Protein AF-A0A4Y2IZ04-F1 (afdb_monomer_lite)

Organism: Araneus ventricosus (NCBI:txid182803)

Sequence (195 aa):
NSNFKLNFSGLTNDGLSLIERYVDTTGDVQTASLIVLHTLPSQVCKDPRAKNWVASYRDLLDTWMLWKQRAMFDVNWFSKNTLVHKPSQQVFVSCNFCRRSVSNSFLYRPSDGTRNAQTPLSANRKITCCPGCRKPLPRCSLCLCHMGTPSGLHWQRQIDTGSERKKLSDFSDWLTWCQTCRHGGHSVHILEWFK

InterPro domains:
  IPR031488 GATOR2 complex protein MIO, zinc-ribbon like domain [PF17034] (95-195)
  IPR031488 GATOR2 complex protein MIO, zinc-ribbon like domain [cd16691] (137-195)
  IPR037593 MIOS/Sea4 [PTHR16453] (7-195)

Secondary structure (DSSP, 8-state):
--TTSTTTS-SSHHHHHHHHHHHHHH--HHHHHHHHHHT-SSGGGGSHHHHHHHHHHHHHHHHTT-HHHHHHHHHHHHHH-TTSPPPPP----B-TTT--BSTTTTT---------------TT----B-TTT-PBPPBPTTT--BS----S---------S----PPPPGGGSEEE-TTT--EEEHHHHHHHT-

Structure (mmCIF, N/CA/C/O backbone):
data_AF-A0A4Y2IZ04-F1
#
_entry.id   AF-A0A4Y2IZ04-F1
#
loop_
_atom_site.group_PDB
_atom_site.id
_atom_site.type_symbol
_atom_site.label_atom_id
_atom_site.label_alt_id
_atom_site.label_comp_id
_atom_site.label_asym_id
_atom_site.label_entity_id
_atom_site.label_seq_id
_atom_site.pdbx_PDB_ins_code
_atom_site.Cartn_x
_atom_site.Cartn_y
_atom_site.Cartn_z
_atom_site.occupancy
_atom_site.B_iso_or_equiv
_atom_site.auth_seq_id
_atom_site.auth_comp_id
_atom_site.auth_asym_id
_atom_site.auth_atom_id
_atom_site.pdbx_PDB_model_num
ATOM 1 N N . ASN A 1 1 ? -28.301 -8.279 20.891 1.00 35.84 1 ASN A N 1
ATOM 2 C CA . ASN A 1 1 ? -28.880 -6.951 21.206 1.00 35.84 1 ASN A CA 1
ATOM 3 C C . ASN A 1 1 ? -27.877 -5.785 21.127 1.00 35.84 1 ASN A C 1
ATOM 5 O O . ASN A 1 1 ? -28.180 -4.693 21.583 1.00 35.84 1 ASN A O 1
ATOM 9 N N . SER A 1 2 ? -26.700 -5.969 20.518 1.00 47.94 2 SER A N 1
ATOM 10 C CA . SE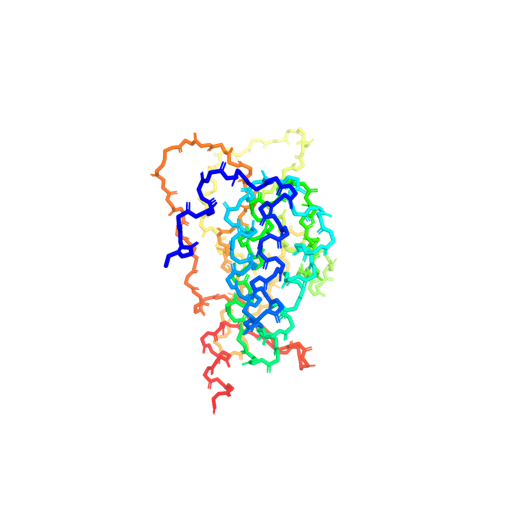R A 1 2 ? -25.621 -4.965 20.435 1.00 47.94 2 SER A CA 1
ATOM 11 C C . SER A 1 2 ? -25.545 -4.227 19.089 1.00 47.94 2 SER A C 1
ATOM 13 O O . SER A 1 2 ? -24.977 -3.142 19.026 1.00 47.94 2 SER A O 1
ATOM 15 N N . ASN A 1 3 ? -26.172 -4.756 18.032 1.00 42.75 3 ASN A N 1
ATOM 16 C CA . ASN A 1 3 ? -26.093 -4.193 16.675 1.00 42.75 3 ASN A CA 1
ATOM 17 C C . ASN A 1 3 ? -26.889 -2.889 16.474 1.00 42.75 3 ASN A C 1
ATOM 19 O O . ASN A 1 3 ? -26.631 -2.163 15.523 1.00 42.75 3 ASN A O 1
ATOM 23 N N . PHE A 1 4 ? -27.827 -2.556 17.368 1.00 40.69 4 PHE A N 1
ATOM 24 C CA . PHE A 1 4 ? -28.685 -1.372 17.213 1.00 40.69 4 PHE A CA 1
ATOM 25 C C . PHE A 1 4 ? -28.112 -0.076 17.813 1.00 40.69 4 PHE A C 1
ATOM 27 O O . PHE A 1 4 ? -28.628 0.998 17.518 1.00 40.69 4 PHE A O 1
ATOM 34 N N . LYS A 1 5 ? -27.039 -0.132 18.619 1.00 43.03 5 LYS A N 1
ATOM 35 C CA . LYS A 1 5 ? -26.462 1.076 19.248 1.00 43.03 5 LYS A CA 1
ATOM 36 C C . LYS A 1 5 ? -25.502 1.862 18.350 1.00 43.03 5 LYS A C 1
ATOM 38 O O . LYS A 1 5 ? -25.363 3.061 18.552 1.00 43.03 5 LYS A O 1
ATOM 43 N N . LEU A 1 6 ? -24.904 1.231 17.338 1.00 46.06 6 LEU A N 1
ATOM 44 C CA . LEU A 1 6 ? -23.973 1.901 16.416 1.00 46.06 6 LEU A CA 1
ATOM 45 C C . LEU A 1 6 ? -24.657 2.879 15.443 1.00 46.06 6 LEU A C 1
ATOM 47 O O . LEU A 1 6 ? -23.970 3.699 14.850 1.00 46.06 6 LEU A O 1
ATOM 51 N N . ASN A 1 7 ? -25.986 2.820 15.289 1.00 45.09 7 ASN A N 1
ATOM 52 C CA . ASN A 1 7 ? -26.720 3.698 14.369 1.00 45.09 7 ASN A CA 1
ATOM 53 C C . ASN A 1 7 ? -27.194 5.021 14.996 1.00 45.09 7 ASN A C 1
ATOM 55 O O . ASN A 1 7 ? -27.566 5.922 14.251 1.00 45.09 7 ASN A O 1
ATOM 59 N N . PHE A 1 8 ? -27.216 5.153 16.331 1.00 43.41 8 PHE A N 1
ATOM 60 C CA . PHE A 1 8 ? -27.812 6.329 16.993 1.00 43.41 8 PHE A CA 1
ATOM 61 C C . PHE A 1 8 ? -26.788 7.317 17.564 1.00 43.41 8 PHE A C 1
ATOM 63 O O . PHE A 1 8 ? -27.047 8.516 17.606 1.00 43.41 8 PHE A O 1
ATOM 70 N N . SER A 1 9 ? -25.596 6.852 17.935 1.00 48.62 9 SER A N 1
ATOM 71 C CA . SER A 1 9 ? -24.421 7.716 18.022 1.00 48.62 9 SER A CA 1
ATOM 72 C C . SER A 1 9 ? -23.798 7.732 16.632 1.00 48.62 9 SER A C 1
ATOM 74 O O . SER A 1 9 ? -23.355 6.682 16.173 1.00 48.62 9 SER A O 1
ATOM 76 N N . GLY A 1 10 ? -23.704 8.875 15.948 1.00 60.28 10 GLY A N 1
ATOM 77 C CA . GLY A 1 10 ? -22.740 8.979 14.843 1.00 60.28 10 GLY A CA 1
ATOM 78 C C . GLY A 1 10 ? -21.339 8.540 15.313 1.00 60.28 10 GLY A C 1
ATOM 79 O O . GLY A 1 10 ? -21.134 8.303 16.504 1.00 60.28 10 GLY A O 1
ATOM 80 N N . LEU A 1 11 ? -20.335 8.457 14.434 1.00 67.50 11 LEU A N 1
ATOM 81 C CA . LEU A 1 11 ? -18.944 8.293 14.901 1.00 67.50 11 LEU A CA 1
ATOM 82 C C . LEU A 1 11 ? -18.420 9.581 15.565 1.00 67.50 11 LEU A C 1
ATOM 84 O O . LEU A 1 11 ? -17.502 10.240 15.083 1.00 67.50 11 LEU A O 1
ATOM 88 N N . THR A 1 12 ? -19.060 9.953 16.665 1.00 79.69 12 THR A N 1
ATOM 89 C CA . THR A 1 12 ? -18.615 10.888 17.684 1.00 79.69 12 THR A CA 1
ATOM 90 C C . THR A 1 12 ? -17.693 10.143 18.655 1.00 79.69 12 THR A C 1
ATOM 92 O O . THR A 1 12 ? -17.470 8.934 18.528 1.00 79.69 12 THR A O 1
ATOM 95 N N . ASN A 1 13 ? -17.150 10.847 19.650 1.00 83.88 13 ASN A N 1
ATOM 96 C CA . ASN A 1 13 ? -16.288 10.233 20.665 1.00 83.88 13 ASN A CA 1
ATOM 97 C C . ASN A 1 13 ? -16.936 9.030 21.366 1.00 83.88 13 ASN A C 1
ATOM 99 O O . ASN A 1 13 ? -16.244 8.048 21.618 1.00 83.88 13 ASN A O 1
ATOM 103 N N . ASP A 1 14 ? -18.248 9.067 21.613 1.00 85.12 14 ASP A N 1
ATOM 104 C CA . ASP A 1 14 ? -18.975 7.959 22.246 1.00 85.12 14 ASP A CA 1
ATOM 105 C C . ASP A 1 14 ? -18.998 6.707 21.361 1.00 85.12 14 ASP A C 1
ATOM 107 O O . ASP A 1 14 ? -18.801 5.592 21.847 1.00 85.12 14 ASP A O 1
ATOM 111 N N . GLY A 1 15 ? -19.171 6.892 20.047 1.00 87.56 15 GLY A N 1
ATOM 112 C CA . GLY A 1 15 ? -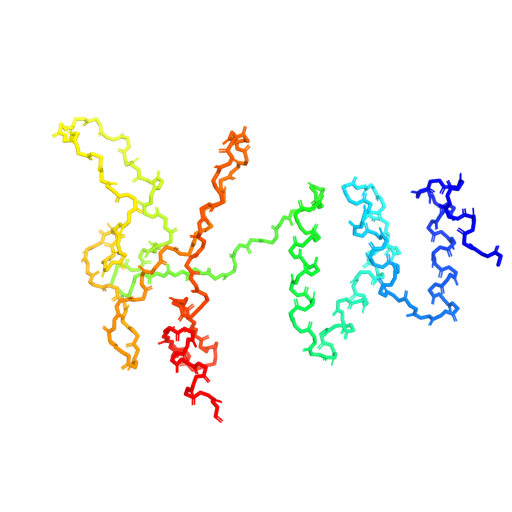19.090 5.806 19.072 1.00 87.56 15 GLY A CA 1
ATOM 113 C C . GLY A 1 15 ? -17.697 5.173 19.039 1.00 87.56 15 GLY A C 1
ATOM 114 O O . GLY A 1 15 ? -17.574 3.951 18.988 1.00 87.56 15 GLY A O 1
ATOM 115 N N . LEU A 1 16 ? -16.641 5.984 19.145 1.00 91.69 16 LEU A N 1
ATOM 116 C CA . LEU A 1 16 ? -15.266 5.485 19.223 1.00 91.69 16 LEU A CA 1
ATOM 117 C C . LEU A 1 16 ? -14.990 4.730 20.523 1.00 91.69 16 LEU A C 1
ATOM 119 O O . LEU A 1 16 ? -14.356 3.682 20.476 1.00 91.69 16 LEU A O 1
ATOM 123 N N . SER A 1 17 ? -15.517 5.196 21.655 1.00 93.50 17 SER A N 1
ATOM 124 C CA . SER A 1 17 ? -15.408 4.487 22.937 1.00 93.50 17 SER A CA 1
ATOM 125 C C . SER A 1 17 ? -16.147 3.143 22.923 1.00 93.50 17 SER A C 1
ATOM 127 O O . SER A 1 17 ? -15.702 2.180 23.545 1.00 93.50 17 SER A O 1
ATOM 129 N N . LEU A 1 18 ? -17.255 3.040 22.179 1.00 93.88 18 LEU A N 1
ATOM 130 C CA . LEU A 1 18 ? -17.942 1.764 21.969 1.00 93.88 18 LEU A CA 1
ATOM 131 C C . LEU A 1 18 ? -17.097 0.792 21.131 1.00 93.88 18 LEU A C 1
ATOM 133 O O . LEU A 1 18 ? -17.017 -0.388 21.474 1.00 93.88 18 LEU A O 1
ATOM 137 N N . ILE A 1 19 ? -16.474 1.278 20.053 1.00 94.50 19 ILE A N 1
ATOM 138 C CA . ILE A 1 19 ? -15.589 0.465 19.204 1.00 94.50 19 ILE A CA 1
ATOM 139 C C . ILE A 1 19 ? -14.348 0.029 19.989 1.00 94.50 19 ILE A C 1
ATOM 141 O O . ILE A 1 19 ? -13.974 -1.134 19.911 1.00 94.50 19 ILE A O 1
ATOM 145 N N . GLU A 1 20 ? -13.758 0.916 20.791 1.00 96.12 20 GLU A N 1
ATOM 146 C CA . GLU A 1 20 ? -12.630 0.594 21.671 1.00 96.12 20 GLU A CA 1
ATOM 147 C C . GLU A 1 20 ? -12.970 -0.559 22.611 1.00 96.12 20 GLU A C 1
ATOM 149 O O . GLU A 1 20 ? -12.311 -1.591 22.580 1.00 96.12 20 GLU A O 1
ATOM 154 N N . ARG A 1 21 ? -14.090 -0.460 23.337 1.00 96.62 21 ARG A N 1
ATOM 155 C CA . ARG A 1 21 ? -14.538 -1.534 24.231 1.00 96.62 21 ARG A CA 1
ATOM 156 C C . ARG A 1 21 ? -14.810 -2.849 23.495 1.00 96.62 21 ARG A C 1
ATOM 158 O O . ARG A 1 21 ? -14.586 -3.926 24.049 1.00 96.62 21 ARG A O 1
ATOM 165 N N . TYR A 1 22 ? -15.323 -2.779 22.266 1.00 96.75 22 TYR A N 1
ATOM 166 C CA . TYR A 1 22 ? -15.499 -3.955 21.417 1.00 96.75 22 TYR A CA 1
ATOM 167 C C . TYR A 1 22 ? -14.151 -4.597 21.061 1.00 96.75 22 TYR A C 1
ATOM 169 O O . TYR A 1 22 ? -14.009 -5.812 21.215 1.00 96.75 22 TYR A O 1
ATOM 177 N N . VAL A 1 23 ? -13.160 -3.801 20.652 1.00 97.88 23 VAL A N 1
ATOM 178 C CA . VAL A 1 23 ? -11.798 -4.274 20.365 1.00 97.88 23 VAL A CA 1
ATOM 179 C C . VAL A 1 23 ? -11.153 -4.859 21.621 1.00 97.88 23 VAL A C 1
ATOM 181 O O . VAL A 1 23 ? -10.635 -5.965 21.551 1.00 97.88 23 VAL A O 1
ATOM 184 N N . ASP A 1 24 ? -11.268 -4.208 22.778 1.00 97.31 24 ASP A N 1
ATOM 185 C CA . ASP A 1 24 ? -10.695 -4.698 24.041 1.00 97.31 24 ASP A CA 1
ATOM 186 C C . ASP A 1 24 ? -11.281 -6.048 24.475 1.00 97.31 24 ASP A C 1
ATOM 188 O O . ASP A 1 24 ? -10.609 -6.858 25.109 1.00 97.31 24 ASP A O 1
ATOM 192 N N . THR A 1 25 ? -12.546 -6.306 24.129 1.00 98.19 25 THR A N 1
ATOM 193 C CA . THR A 1 25 ? -13.227 -7.558 24.490 1.00 98.19 25 THR A CA 1
ATOM 194 C C . THR A 1 25 ? -12.960 -8.679 23.483 1.00 98.19 25 THR A C 1
ATOM 196 O O . THR A 1 25 ? -12.934 -9.847 23.859 1.00 98.19 25 THR A O 1
ATOM 199 N N . THR A 1 26 ? -12.815 -8.352 22.196 1.00 97.75 26 THR A N 1
ATOM 200 C CA . THR A 1 26 ? -12.797 -9.349 21.105 1.00 97.75 26 THR A CA 1
ATOM 201 C C . THR A 1 26 ? -11.444 -9.510 20.423 1.00 97.75 26 THR A C 1
ATOM 203 O O . THR A 1 26 ? -11.197 -10.538 19.800 1.00 97.75 26 THR A O 1
ATOM 206 N N . GLY A 1 27 ? -10.586 -8.495 20.491 1.00 95.81 27 GLY A N 1
ATOM 207 C CA . GLY A 1 27 ? -9.374 -8.380 19.685 1.00 95.81 27 GLY A CA 1
ATOM 208 C C . GLY A 1 27 ? -9.621 -8.100 18.197 1.00 95.81 27 GLY A C 1
ATOM 209 O O . GLY A 1 27 ? -8.660 -8.075 17.429 1.00 95.81 27 GLY A O 1
ATOM 210 N N . ASP A 1 28 ? -10.868 -7.886 17.753 1.00 97.69 28 ASP A N 1
ATOM 211 C CA . ASP A 1 28 ? -11.197 -7.716 16.331 1.00 97.69 28 ASP A CA 1
ATOM 212 C C . ASP A 1 28 ? -10.843 -6.307 15.809 1.00 97.69 28 ASP A C 1
ATOM 214 O O . ASP A 1 28 ? -11.683 -5.422 15.608 1.00 97.69 28 ASP A O 1
ATOM 218 N N . VAL A 1 29 ? -9.547 -6.110 15.559 1.00 97.56 29 VAL A N 1
ATOM 219 C CA . VAL A 1 29 ? -8.989 -4.895 14.947 1.00 97.56 29 VAL A CA 1
ATOM 220 C C . VAL A 1 29 ? -9.342 -4.758 13.464 1.00 97.56 29 VAL A C 1
ATOM 222 O O . VAL A 1 29 ? -9.297 -3.646 12.928 1.00 97.56 29 VAL A O 1
ATOM 225 N N . GLN A 1 30 ? -9.721 -5.851 12.791 1.00 97.38 30 GLN A N 1
ATOM 226 C CA . GLN A 1 30 ? -10.138 -5.830 11.390 1.00 97.38 30 GLN A CA 1
ATOM 227 C C . GLN A 1 30 ? -11.459 -5.077 11.248 1.00 97.38 30 GLN A C 1
ATOM 229 O O . GLN A 1 30 ? -11.540 -4.123 10.470 1.00 97.38 30 GLN A O 1
ATOM 234 N N . THR A 1 31 ? -12.481 -5.472 12.010 1.00 96.94 31 THR A N 1
ATOM 235 C CA . THR A 1 31 ? -13.801 -4.833 11.976 1.00 96.94 31 THR A CA 1
ATOM 236 C C . THR A 1 31 ? -13.689 -3.353 12.330 1.00 96.94 31 THR A C 1
ATOM 238 O O . THR A 1 31 ? -14.190 -2.507 11.586 1.00 96.94 31 THR A O 1
ATOM 241 N N . ALA A 1 32 ? -12.944 -3.011 13.387 1.00 96.56 32 ALA A N 1
ATOM 242 C CA . ALA A 1 32 ? -12.697 -1.620 13.766 1.00 96.56 32 ALA A CA 1
ATOM 243 C C . ALA A 1 32 ? -12.021 -0.814 12.638 1.00 96.56 32 ALA A C 1
ATOM 245 O O . ALA A 1 32 ? -12.477 0.276 12.286 1.00 96.56 32 ALA A O 1
ATOM 246 N N . SER A 1 33 ? -10.983 -1.364 12.004 1.00 97.12 33 SER A N 1
ATOM 247 C CA . SER A 1 33 ? -10.261 -0.701 10.906 1.00 97.12 33 SER A CA 1
ATOM 248 C C . SER A 1 33 ? -11.111 -0.515 9.651 1.00 97.12 33 SER A C 1
ATOM 250 O O . SER A 1 33 ? -11.011 0.515 8.978 1.00 97.12 33 SER A O 1
ATOM 252 N N . LEU A 1 34 ? -11.961 -1.493 9.326 1.00 95.88 34 LEU A N 1
ATOM 253 C CA . LEU A 1 34 ? -12.895 -1.399 8.206 1.00 95.88 34 LEU A CA 1
ATOM 254 C C . LEU A 1 34 ? -13.973 -0.348 8.474 1.00 95.88 34 LEU A C 1
ATOM 256 O O . LEU A 1 34 ? -14.252 0.453 7.582 1.00 95.88 34 LEU A O 1
ATOM 260 N N . ILE A 1 35 ? -14.514 -0.280 9.694 1.00 93.94 35 ILE A N 1
ATOM 261 C CA . ILE A 1 35 ? -15.431 0.796 10.094 1.00 93.94 35 ILE A CA 1
ATOM 262 C C . ILE A 1 35 ? -14.762 2.155 9.861 1.00 93.94 35 ILE A C 1
ATOM 264 O O . ILE A 1 35 ? -15.322 2.990 9.153 1.00 93.94 35 ILE A O 1
ATOM 268 N N . VAL A 1 36 ? -13.530 2.359 10.347 1.00 93.56 36 VAL A N 1
ATOM 269 C CA . VAL A 1 36 ? -12.790 3.612 10.115 1.00 93.56 36 VAL A CA 1
ATOM 270 C C . VAL A 1 36 ? -12.642 3.895 8.613 1.00 93.56 36 VAL A C 1
ATOM 272 O O . VAL A 1 36 ? -12.979 4.992 8.168 1.00 93.56 36 VAL A O 1
ATOM 275 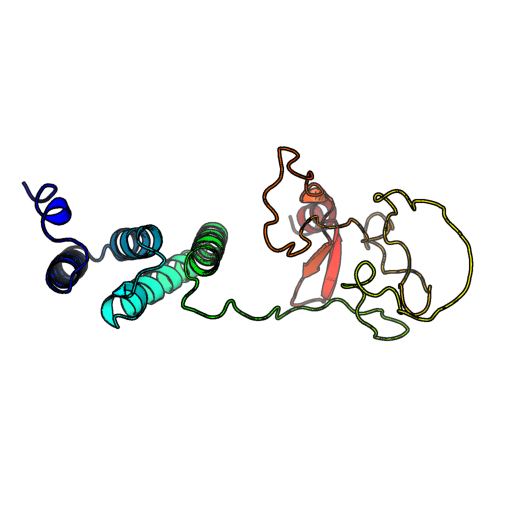N N . LEU A 1 37 ? -12.221 2.913 7.807 1.00 93.88 37 LEU A N 1
ATOM 276 C CA . LEU A 1 37 ? -12.071 3.053 6.352 1.00 93.88 37 LEU A CA 1
ATOM 277 C C . LEU A 1 37 ? -13.376 3.470 5.648 1.00 93.88 37 LEU A C 1
ATOM 279 O O . LEU A 1 37 ? -13.349 4.277 4.715 1.00 93.88 37 LEU A O 1
ATOM 283 N N . HIS A 1 38 ? -14.515 2.924 6.072 1.00 91.94 38 HIS A N 1
ATOM 284 C CA . HIS A 1 38 ? -15.826 3.230 5.497 1.00 91.94 38 HIS A CA 1
ATOM 285 C C . HIS A 1 38 ? -16.336 4.631 5.845 1.00 91.94 38 HIS A C 1
ATOM 287 O O . HIS A 1 38 ? -17.218 5.137 5.156 1.00 91.94 38 HIS A O 1
ATOM 293 N N . THR A 1 39 ? -15.751 5.273 6.854 1.00 90.00 39 THR A N 1
ATOM 294 C CA . THR A 1 39 ? -16.141 6.617 7.304 1.00 90.00 39 THR A CA 1
ATOM 295 C C . THR A 1 39 ? -15.301 7.730 6.684 1.00 90.00 39 THR A C 1
ATOM 297 O O . THR A 1 39 ? -15.552 8.903 6.938 1.00 90.00 39 THR A O 1
ATOM 300 N N . LEU A 1 40 ? -14.297 7.390 5.873 1.00 88.81 40 LEU A N 1
ATOM 301 C CA . LEU A 1 40 ? -13.422 8.367 5.233 1.00 88.81 40 LEU A CA 1
ATOM 302 C C . LEU A 1 40 ? -14.119 9.117 4.077 1.00 88.81 40 LEU A C 1
ATOM 304 O O . LEU A 1 40 ? -14.786 8.469 3.266 1.00 88.81 40 LEU A O 1
ATOM 308 N N . PRO A 1 41 ? -13.889 10.440 3.931 1.00 86.50 41 PRO A N 1
ATOM 309 C CA . PRO A 1 41 ? -13.045 11.285 4.783 1.00 86.50 41 PRO A CA 1
ATOM 310 C C . PRO A 1 41 ? -13.773 11.725 6.070 1.00 86.50 41 PRO A C 1
ATOM 312 O O . PRO A 1 41 ? -14.849 12.309 6.017 1.00 86.50 41 PRO A O 1
ATOM 315 N N . SER A 1 42 ? -13.161 11.499 7.238 1.00 85.50 42 SER A N 1
ATOM 316 C CA . SER A 1 42 ? -13.716 11.889 8.545 1.00 85.50 42 SER A CA 1
ATOM 317 C C . SER A 1 42 ? -12.606 12.246 9.533 1.00 85.50 42 SER A C 1
ATOM 319 O O . SER A 1 42 ? -11.511 11.690 9.461 1.00 85.50 42 SER A O 1
ATOM 321 N N . GLN A 1 43 ? -12.889 13.139 10.493 1.00 84.56 43 GLN A N 1
ATOM 322 C CA . GLN A 1 43 ? -11.947 13.477 11.573 1.00 84.56 43 GLN A CA 1
ATOM 323 C C . GLN A 1 43 ? -11.623 12.276 12.471 1.00 84.56 43 GLN A C 1
ATOM 325 O O . GLN A 1 43 ? -10.569 12.267 13.102 1.00 84.56 43 GLN A O 1
ATOM 330 N N . VAL A 1 44 ? -12.467 11.238 12.461 1.00 86.31 44 VAL A N 1
ATOM 331 C CA . VAL A 1 44 ? -12.227 9.960 13.147 1.00 86.31 44 VAL A CA 1
ATOM 332 C C . VAL A 1 44 ? -10.851 9.388 12.810 1.00 86.31 44 VAL A C 1
ATOM 334 O O . VAL A 1 44 ? -10.171 8.872 13.687 1.00 86.31 44 VAL A O 1
ATOM 337 N N . CYS A 1 45 ? -10.370 9.541 11.571 1.00 86.31 45 CYS A N 1
ATOM 338 C CA . CYS A 1 45 ? -9.066 9.002 11.181 1.00 86.31 45 CYS A CA 1
ATOM 339 C C . CYS A 1 45 ? -7.871 9.706 11.848 1.00 86.31 45 CYS A C 1
ATOM 341 O O . CYS A 1 45 ? -6.732 9.253 11.714 1.00 86.31 45 CYS A O 1
ATOM 343 N N . LYS A 1 46 ? -8.094 10.849 12.509 1.00 87.75 46 LYS A N 1
ATOM 344 C CA . LYS A 1 46 ? -7.066 11.556 13.278 1.00 87.75 46 LYS A CA 1
ATOM 345 C C . LYS A 1 46 ? -6.984 11.068 14.722 1.00 87.75 46 LYS A C 1
ATOM 347 O O . LYS A 1 46 ? -5.920 11.266 15.318 1.00 87.75 46 LYS A O 1
ATOM 352 N N . ASP A 1 47 ? -8.046 10.446 15.239 1.00 92.25 47 ASP A N 1
ATOM 353 C CA . ASP A 1 47 ? -8.108 9.916 16.601 1.00 92.25 47 ASP A CA 1
ATOM 354 C C . ASP A 1 47 ? -6.992 8.869 16.814 1.00 92.25 47 ASP A C 1
ATOM 356 O O . ASP A 1 47 ? -6.779 8.015 15.941 1.00 92.25 47 ASP A O 1
ATOM 360 N N . PRO A 1 48 ? -6.241 8.936 17.929 1.00 94.69 48 PRO A N 1
ATOM 361 C CA . PRO A 1 48 ? -5.178 7.980 18.229 1.00 94.69 48 PRO A CA 1
ATOM 362 C C . PRO A 1 48 ? -5.647 6.521 18.235 1.00 94.69 48 PRO A C 1
ATOM 364 O O . PRO A 1 48 ? -4.932 5.656 17.737 1.00 94.69 48 PRO A O 1
ATOM 367 N N . ARG A 1 49 ? -6.860 6.241 18.723 1.00 95.00 49 ARG A N 1
ATOM 368 C CA . ARG A 1 49 ? -7.414 4.883 18.800 1.00 95.00 49 ARG A CA 1
ATOM 369 C C . ARG A 1 49 ? -7.653 4.313 17.412 1.00 95.00 49 ARG A C 1
ATOM 371 O O . ARG A 1 49 ? -7.176 3.229 17.097 1.00 95.00 49 ARG A O 1
ATOM 378 N N . ALA A 1 50 ? -8.284 5.101 16.540 1.00 94.12 50 ALA A N 1
ATOM 379 C CA . ALA A 1 50 ? -8.509 4.727 15.148 1.00 94.12 50 ALA A CA 1
ATOM 380 C C . ALA A 1 50 ? -7.192 4.468 14.399 1.00 94.12 50 ALA A C 1
ATOM 382 O O . ALA A 1 50 ? -7.090 3.506 13.638 1.00 94.12 50 ALA A O 1
ATOM 383 N N . LYS A 1 51 ? -6.166 5.298 14.632 1.00 94.31 51 LYS A N 1
ATOM 384 C CA . LYS A 1 51 ? -4.822 5.078 14.075 1.00 94.31 51 LYS A CA 1
ATOM 385 C C . LYS A 1 51 ? -4.203 3.779 14.577 1.00 94.31 51 LYS A C 1
ATOM 387 O O . LYS A 1 51 ? -3.634 3.051 13.767 1.00 94.31 51 LYS A O 1
ATOM 392 N N . ASN A 1 52 ? -4.341 3.486 15.868 1.00 97.44 52 ASN A N 1
ATOM 393 C CA . ASN A 1 52 ? -3.811 2.271 16.473 1.00 97.44 52 ASN A CA 1
ATOM 394 C C . ASN A 1 52 ? -4.498 1.024 15.914 1.00 97.44 52 ASN A C 1
ATOM 396 O O . ASN A 1 52 ? -3.798 0.126 15.468 1.00 97.44 52 ASN A O 1
ATOM 400 N N . TRP A 1 53 ? -5.834 0.986 15.824 1.00 97.69 53 TRP A N 1
ATOM 401 C CA . TRP A 1 53 ? -6.544 -0.157 15.228 1.00 97.69 53 TRP A CA 1
ATOM 402 C C . TRP A 1 53 ? -6.090 -0.419 13.793 1.00 97.69 53 TRP A C 1
ATOM 404 O O . TRP A 1 53 ? -5.795 -1.555 13.432 1.00 97.69 53 TRP A O 1
ATOM 414 N N . VAL A 1 54 ? -5.969 0.647 12.995 1.00 96.69 54 VAL A N 1
ATOM 415 C CA . VAL A 1 54 ? -5.527 0.563 11.599 1.00 96.69 54 VAL A CA 1
ATOM 416 C C . VAL A 1 54 ? -4.076 0.095 11.491 1.00 96.69 54 VAL A C 1
ATOM 418 O O . VAL A 1 54 ? -3.761 -0.683 10.592 1.00 96.69 54 VAL A O 1
ATOM 421 N N . ALA A 1 55 ? -3.192 0.550 12.382 1.00 97.75 55 ALA A N 1
ATOM 422 C CA . ALA A 1 55 ? -1.815 0.068 12.451 1.00 97.75 55 ALA A CA 1
ATOM 423 C C . ALA A 1 55 ? -1.773 -1.419 12.830 1.00 97.75 55 ALA A C 1
ATOM 425 O O . ALA A 1 55 ? -1.223 -2.212 12.075 1.00 97.75 55 ALA A O 1
ATOM 426 N N . SER A 1 56 ? -2.464 -1.820 13.898 1.00 98.19 56 SER A N 1
ATOM 427 C CA . SER A 1 56 ? -2.528 -3.217 14.338 1.00 98.19 56 SER A CA 1
ATOM 428 C C . SER A 1 56 ? -3.128 -4.145 13.282 1.00 98.19 56 SER A C 1
ATOM 430 O O . SER A 1 56 ? -2.654 -5.263 13.107 1.00 98.19 56 SER A O 1
ATOM 432 N N . TYR A 1 57 ? -4.141 -3.698 12.534 1.00 98.44 57 TYR A N 1
ATOM 433 C CA . TYR A 1 57 ? -4.693 -4.492 11.439 1.00 98.44 57 TYR A CA 1
ATOM 434 C C . TYR A 1 57 ? -3.704 -4.644 10.277 1.00 98.44 57 TYR A C 1
ATOM 436 O O . TYR A 1 57 ? -3.591 -5.729 9.711 1.00 98.44 57 TYR A O 1
ATOM 444 N N . ARG A 1 58 ? -2.949 -3.591 9.935 1.00 98.19 58 ARG A N 1
ATOM 445 C CA . ARG A 1 58 ? -1.866 -3.689 8.944 1.00 98.19 58 ARG A CA 1
ATOM 446 C C . ARG A 1 58 ? -0.791 -4.675 9.397 1.00 98.19 58 ARG A C 1
ATOM 448 O O . ARG A 1 58 ? -0.463 -5.562 8.617 1.00 98.19 58 ARG A O 1
ATOM 455 N N . ASP A 1 59 ? -0.336 -4.570 10.643 1.00 98.31 59 ASP A N 1
ATOM 456 C CA . ASP A 1 59 ? 0.675 -5.465 11.217 1.00 98.31 59 ASP A CA 1
ATOM 457 C C . ASP A 1 59 ? 0.199 -6.924 11.228 1.00 98.31 59 ASP A C 1
ATOM 459 O O . ASP A 1 59 ? 0.968 -7.838 10.929 1.00 98.31 59 ASP A O 1
ATOM 463 N N . LEU A 1 60 ? -1.085 -7.159 11.514 1.00 98.12 60 LEU A N 1
ATOM 464 C CA . LEU A 1 60 ? -1.698 -8.486 11.462 1.00 98.12 60 LEU A CA 1
ATOM 465 C C . LEU A 1 60 ? -1.731 -9.043 10.032 1.00 98.12 60 LEU A C 1
ATOM 467 O O . LEU A 1 60 ? -1.345 -10.191 9.815 1.00 98.12 60 LEU A O 1
ATOM 471 N N . LEU A 1 61 ? -2.134 -8.236 9.043 1.00 98.44 61 LEU A N 1
ATOM 472 C CA . LEU A 1 61 ? -2.104 -8.645 7.635 1.00 98.44 61 LEU A CA 1
ATOM 473 C C . LEU A 1 61 ? -0.678 -8.944 7.159 1.00 98.44 61 LEU A C 1
ATOM 475 O O . LEU A 1 61 ? -0.482 -9.902 6.413 1.00 98.44 61 LEU A O 1
ATOM 479 N N . ASP A 1 62 ? 0.299 -8.151 7.599 1.00 97.00 62 ASP A N 1
ATOM 480 C CA . ASP A 1 62 ? 1.711 -8.352 7.277 1.00 97.00 62 ASP A CA 1
ATOM 481 C C . ASP A 1 62 ? 2.251 -9.636 7.938 1.00 97.00 62 ASP A C 1
ATOM 483 O O . ASP A 1 62 ? 2.877 -10.463 7.276 1.00 97.00 62 ASP A O 1
ATOM 487 N N . THR A 1 63 ? 1.915 -9.879 9.208 1.00 97.88 63 THR A N 1
ATOM 488 C CA . THR A 1 63 ? 2.295 -11.097 9.950 1.00 97.88 63 THR A CA 1
ATOM 489 C C . THR A 1 63 ? 1.719 -12.358 9.307 1.00 97.88 63 THR A C 1
ATOM 491 O O . THR A 1 63 ? 2.395 -13.381 9.212 1.00 97.88 63 THR A O 1
ATOM 494 N N . TRP A 1 64 ? 0.476 -12.299 8.828 1.00 97.44 64 TRP A N 1
ATOM 495 C CA . TRP A 1 64 ? -0.178 -13.420 8.145 1.00 97.44 64 TRP A CA 1
ATOM 496 C C . TRP A 1 64 ? 0.186 -13.521 6.661 1.00 97.44 64 TRP A C 1
ATOM 498 O O . TRP A 1 64 ? -0.364 -14.363 5.951 1.00 97.44 64 TRP A O 1
ATOM 508 N N . MET A 1 65 ? 1.103 -12.677 6.177 1.00 97.19 65 MET A N 1
ATOM 509 C CA . MET A 1 65 ? 1.534 -12.631 4.780 1.00 97.19 65 MET A CA 1
ATOM 510 C C . MET A 1 65 ? 0.378 -12.394 3.790 1.00 97.19 65 MET A C 1
ATOM 512 O O . MET A 1 65 ? 0.423 -12.798 2.625 1.00 97.19 65 MET A O 1
ATOM 516 N N . LEU A 1 66 ? -0.675 -11.701 4.230 1.00 97.44 66 LEU A N 1
ATOM 517 C CA . LEU A 1 66 ? -1.845 -11.336 3.430 1.00 97.44 66 LEU A CA 1
ATOM 518 C C . LEU A 1 66 ? -1.587 -10.049 2.634 1.00 97.44 66 LEU A C 1
ATOM 520 O O . LEU A 1 66 ? -2.353 -9.080 2.673 1.00 97.44 66 LEU A O 1
ATOM 524 N N . TRP A 1 67 ? -0.494 -10.047 1.868 1.00 93.25 67 TRP A N 1
ATOM 525 C CA . TRP A 1 67 ? 0.045 -8.875 1.170 1.00 93.25 67 TRP A CA 1
ATOM 526 C C . TRP A 1 67 ? -0.947 -8.230 0.197 1.00 93.25 67 TRP A C 1
ATOM 528 O O . TRP A 1 67 ? -0.984 -7.009 0.045 1.00 93.25 67 TRP A O 1
ATOM 538 N N . LYS A 1 68 ? -1.788 -9.038 -0.462 1.00 93.44 68 LYS A N 1
ATOM 539 C CA . LYS A 1 68 ? -2.796 -8.534 -1.406 1.00 93.44 68 LYS A CA 1
ATOM 540 C C . LYS A 1 68 ? -3.877 -7.734 -0.680 1.00 93.44 68 LYS A C 1
ATOM 542 O O . LYS A 1 68 ? -4.211 -6.629 -1.100 1.00 93.44 68 LYS A O 1
ATOM 547 N N . GLN A 1 69 ? -4.409 -8.278 0.408 1.00 96.75 69 GLN A N 1
ATOM 548 C CA . GLN A 1 69 ? -5.427 -7.650 1.244 1.00 96.75 69 GLN A CA 1
ATOM 549 C C . GLN A 1 69 ? -4.864 -6.378 1.881 1.00 96.75 69 GLN A C 1
ATOM 551 O O . GLN A 1 69 ? -5.499 -5.325 1.819 1.00 96.75 69 GLN A O 1
ATOM 556 N N . ARG A 1 70 ? -3.628 -6.456 2.388 1.00 97.19 70 ARG A N 1
ATOM 557 C CA . ARG A 1 70 ? -2.848 -5.326 2.898 1.00 97.19 70 ARG A CA 1
ATOM 558 C C . ARG A 1 70 ? -2.725 -4.202 1.870 1.00 97.19 70 ARG A C 1
ATOM 560 O O . ARG A 1 70 ? -2.998 -3.048 2.200 1.00 97.19 70 ARG A O 1
ATOM 567 N N . ALA A 1 71 ? -2.351 -4.522 0.633 1.00 94.06 71 ALA A N 1
ATOM 568 C CA . ALA A 1 71 ? -2.224 -3.543 -0.443 1.00 94.06 71 ALA A CA 1
ATOM 569 C C . ALA A 1 71 ? -3.581 -2.931 -0.831 1.00 94.06 71 ALA A C 1
ATOM 571 O O . ALA A 1 71 ? -3.692 -1.715 -0.978 1.00 94.06 71 ALA A O 1
ATOM 572 N N . MET A 1 72 ? -4.632 -3.750 -0.955 1.00 95.12 72 MET A N 1
ATOM 573 C CA . MET A 1 72 ? -5.987 -3.277 -1.267 1.00 95.12 72 MET A CA 1
ATOM 574 C C . MET A 1 72 ? -6.532 -2.335 -0.190 1.00 95.12 72 MET A C 1
ATOM 576 O O . MET A 1 72 ? -7.124 -1.304 -0.518 1.00 95.12 72 MET A O 1
ATOM 580 N N . PHE A 1 73 ? -6.314 -2.663 1.085 1.00 96.56 73 PHE A N 1
ATOM 581 C CA . PHE A 1 73 ? -6.697 -1.808 2.203 1.00 96.56 73 PHE A CA 1
ATOM 582 C C . PHE A 1 73 ? -6.019 -0.436 2.109 1.00 96.56 73 PHE A C 1
ATOM 584 O O . PHE A 1 73 ? -6.704 0.580 2.203 1.00 96.56 73 PHE A O 1
ATOM 591 N N . ASP A 1 74 ? -4.712 -0.381 1.833 1.00 94.19 74 ASP A N 1
ATOM 592 C CA . ASP A 1 74 ? -3.990 0.891 1.702 1.00 94.19 74 ASP A CA 1
ATOM 593 C C . ASP A 1 74 ? -4.411 1.718 0.494 1.00 94.19 74 ASP A C 1
ATOM 595 O O . ASP A 1 74 ? -4.553 2.937 0.608 1.00 94.19 74 ASP A O 1
ATOM 599 N N . VAL A 1 75 ? -4.641 1.080 -0.656 1.00 91.44 75 VAL A N 1
ATOM 600 C CA . VAL A 1 75 ? -5.169 1.774 -1.838 1.00 91.44 75 VAL A CA 1
ATOM 601 C C . VAL A 1 75 ? -6.496 2.443 -1.490 1.00 91.44 75 VAL A C 1
ATOM 603 O O . VAL A 1 75 ? -6.666 3.635 -1.750 1.00 91.44 75 VAL A O 1
ATOM 606 N N . ASN A 1 76 ? -7.400 1.714 -0.834 1.00 93.31 76 ASN A N 1
ATOM 607 C CA . ASN A 1 76 ? -8.676 2.263 -0.392 1.00 93.31 76 ASN A CA 1
ATOM 608 C C . ASN A 1 76 ? -8.481 3.380 0.643 1.00 93.31 76 ASN A C 1
ATOM 610 O O . ASN A 1 76 ? -9.078 4.447 0.494 1.00 93.31 76 ASN A O 1
ATOM 614 N N . TRP A 1 77 ? -7.607 3.176 1.633 1.00 93.38 77 TRP A N 1
ATOM 615 C CA . TRP A 1 77 ? -7.299 4.151 2.678 1.00 93.38 77 TRP A CA 1
ATOM 616 C C . TRP A 1 77 ? -6.848 5.482 2.084 1.00 93.38 77 TRP A C 1
ATOM 618 O O . TRP A 1 77 ? -7.474 6.505 2.337 1.00 93.38 77 TRP A O 1
ATOM 628 N N . PHE A 1 78 ? -5.818 5.484 1.237 1.00 91.25 78 PHE A N 1
ATOM 629 C CA . PHE A 1 78 ? -5.297 6.719 0.644 1.00 91.25 78 PHE A CA 1
ATOM 630 C C . PHE A 1 78 ? -6.184 7.292 -0.466 1.00 91.25 78 PHE A C 1
ATOM 632 O O . PHE A 1 78 ? -6.090 8.482 -0.748 1.00 91.25 78 PHE A O 1
ATOM 639 N N . SER A 1 79 ? -7.042 6.485 -1.100 1.00 89.50 79 SER A N 1
ATOM 640 C CA . SER A 1 79 ? -8.017 7.001 -2.073 1.00 89.50 79 SER A CA 1
ATOM 641 C C . SER A 1 79 ? -9.148 7.791 -1.409 1.00 89.50 79 SER A C 1
ATOM 643 O O . SER A 1 79 ? -9.584 8.799 -1.957 1.00 89.50 79 SER A O 1
ATOM 645 N N . LYS A 1 80 ? -9.605 7.356 -0.225 1.00 88.69 80 LYS A N 1
ATOM 646 C CA . LYS A 1 80 ? -10.721 7.979 0.506 1.00 88.69 80 LYS A CA 1
ATOM 647 C C . LYS A 1 80 ? -10.262 9.010 1.535 1.00 88.69 80 LYS A C 1
ATOM 649 O O . LYS A 1 80 ? -10.995 9.948 1.837 1.00 88.69 80 LYS A O 1
ATOM 654 N N . ASN A 1 81 ? -9.065 8.847 2.098 1.00 88.50 81 ASN A N 1
ATOM 655 C CA . ASN A 1 81 ? -8.536 9.734 3.128 1.00 88.50 81 ASN A CA 1
ATOM 656 C C . ASN A 1 81 ? -7.861 10.968 2.520 1.00 88.50 81 ASN A C 1
ATOM 658 O O . ASN A 1 81 ? -6.637 11.061 2.464 1.00 88.50 81 ASN A O 1
ATOM 662 N N . THR A 1 82 ? -8.662 11.945 2.100 1.00 84.50 82 THR A N 1
ATOM 663 C CA . THR A 1 82 ? -8.165 13.221 1.555 1.00 84.50 82 THR A CA 1
ATOM 664 C C . THR A 1 82 ? -7.458 14.103 2.592 1.00 84.50 82 THR A C 1
ATOM 666 O O . THR A 1 82 ? -6.813 15.081 2.222 1.00 84.50 82 THR A O 1
ATOM 669 N N . LEU A 1 83 ? -7.554 13.764 3.884 1.00 81.50 83 LEU A N 1
ATOM 670 C CA . LEU A 1 83 ? -6.923 14.492 4.990 1.00 81.50 83 LEU A CA 1
ATOM 671 C C . LEU A 1 83 ? -5.472 14.059 5.241 1.00 81.50 83 LEU A C 1
ATOM 673 O O . LEU A 1 83 ? -4.761 14.724 5.994 1.00 81.50 83 LEU A O 1
ATOM 677 N N . VAL A 1 84 ? -5.039 12.943 4.651 1.00 79.75 84 VAL A N 1
ATOM 678 C CA . VAL A 1 84 ? -3.687 12.400 4.796 1.00 79.75 84 VAL A CA 1
ATOM 679 C C . VAL A 1 84 ? -2.990 12.445 3.444 1.00 79.75 84 VAL A C 1
ATOM 681 O O . VAL A 1 84 ? -3.554 12.072 2.418 1.00 79.75 84 VAL A O 1
ATOM 684 N N . HIS A 1 85 ? -1.734 12.889 3.437 1.00 80.88 85 HIS A N 1
ATOM 685 C CA . HIS A 1 85 ? -0.949 12.917 2.213 1.00 80.88 85 HIS A CA 1
ATOM 686 C C . HIS A 1 85 ? -0.693 11.488 1.720 1.00 80.88 85 HIS A C 1
ATOM 688 O O . HIS A 1 85 ? -0.206 10.632 2.463 1.00 80.88 85 HIS A O 1
ATOM 694 N N . LYS A 1 86 ? -1.001 11.231 0.447 1.00 80.88 86 LYS A N 1
ATOM 695 C CA . LYS A 1 86 ? -0.693 9.947 -0.185 1.00 80.88 86 LYS A CA 1
ATOM 696 C C . LYS A 1 86 ? 0.828 9.712 -0.163 1.00 80.88 86 LYS A C 1
ATOM 698 O O . LYS A 1 86 ? 1.571 10.647 -0.459 1.00 80.88 86 LYS A O 1
ATOM 703 N N . PRO A 1 87 ? 1.323 8.499 0.133 1.00 82.44 87 PRO A N 1
ATOM 704 C CA . PRO A 1 87 ? 2.750 8.213 0.069 1.00 82.44 87 PRO A CA 1
ATOM 705 C C . PRO A 1 87 ? 3.312 8.588 -1.303 1.00 82.44 87 PRO A C 1
ATOM 707 O O . PRO A 1 87 ? 2.685 8.316 -2.335 1.00 82.44 87 PRO A O 1
ATOM 710 N N . SER A 1 88 ? 4.477 9.236 -1.317 1.00 81.44 88 SER A N 1
ATOM 711 C CA . SER A 1 88 ? 5.177 9.533 -2.561 1.00 81.44 88 SER A CA 1
ATOM 712 C C . SER A 1 88 ? 5.582 8.232 -3.252 1.00 81.44 88 SER A C 1
ATOM 714 O O . SER A 1 88 ? 5.802 7.199 -2.617 1.00 81.44 88 SER A O 1
ATOM 716 N N . GLN A 1 89 ? 5.668 8.268 -4.579 1.00 78.75 89 GLN A N 1
ATOM 717 C CA . GLN A 1 89 ? 6.190 7.140 -5.337 1.00 78.75 89 GLN A CA 1
ATOM 718 C C . GLN A 1 89 ? 7.637 6.869 -4.903 1.00 78.75 89 GLN A C 1
ATOM 720 O O . GLN A 1 89 ? 8.488 7.746 -5.004 1.00 78.75 89 GLN A O 1
ATOM 725 N N . GLN A 1 90 ? 7.905 5.657 -4.421 1.00 80.19 90 GLN A N 1
ATOM 726 C CA . GLN A 1 90 ? 9.230 5.265 -3.923 1.00 80.19 90 GLN A CA 1
ATOM 727 C C . GLN A 1 90 ? 10.111 4.627 -5.003 1.00 80.19 90 GLN A C 1
ATOM 729 O O . GLN A 1 90 ? 11.320 4.506 -4.831 1.00 80.19 90 GLN A O 1
ATOM 734 N N . VAL A 1 91 ? 9.518 4.222 -6.129 1.00 79.25 91 VAL A N 1
ATOM 735 C CA . VAL A 1 91 ? 10.215 3.528 -7.214 1.00 79.25 91 VAL A CA 1
ATOM 736 C C . VAL A 1 91 ? 10.049 4.295 -8.514 1.00 79.25 91 VAL A C 1
ATOM 738 O O . VAL A 1 91 ? 8.930 4.508 -8.983 1.00 79.25 91 VAL A O 1
ATOM 741 N N . PHE A 1 92 ? 11.175 4.641 -9.132 1.00 78.44 92 PHE A N 1
ATOM 742 C CA . PHE A 1 92 ? 11.230 5.308 -10.426 1.00 78.44 92 PHE A CA 1
ATOM 743 C C . PHE A 1 92 ? 12.007 4.460 -11.426 1.00 78.44 92 PHE A C 1
ATOM 745 O O . PHE A 1 92 ? 13.020 3.849 -11.087 1.00 78.44 92 PHE A O 1
ATOM 752 N N . VAL A 1 93 ? 11.560 4.466 -12.681 1.00 78.50 93 VAL A N 1
ATOM 753 C CA . VAL A 1 93 ? 12.271 3.809 -13.779 1.00 78.50 93 VAL A CA 1
ATOM 754 C C . VAL A 1 93 ? 13.076 4.86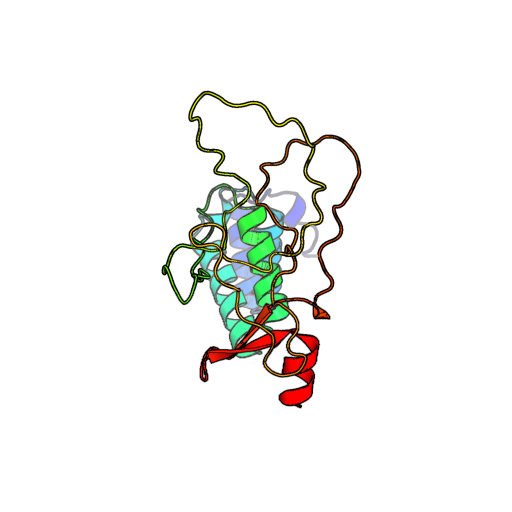3 -14.534 1.00 78.50 93 VAL A C 1
ATOM 756 O O . VAL A 1 93 ? 12.555 5.915 -14.914 1.00 78.50 93 VAL A O 1
ATOM 759 N N . SER A 1 94 ? 14.358 4.587 -14.764 1.00 85.00 94 SER A N 1
ATOM 760 C CA . SER A 1 94 ? 15.266 5.476 -15.492 1.00 85.00 94 SER A CA 1
ATOM 761 C C . SER A 1 94 ? 15.894 4.776 -16.693 1.00 85.00 94 SER A C 1
ATOM 763 O O . SER A 1 94 ? 15.961 3.550 -16.772 1.00 85.00 94 SER A O 1
ATOM 765 N N . CYS A 1 95 ? 16.329 5.565 -17.672 1.00 86.00 95 CYS A N 1
ATOM 766 C CA . CYS A 1 95 ? 17.044 5.048 -18.828 1.00 86.00 95 CYS A CA 1
ATOM 767 C C . CYS A 1 95 ? 18.469 4.637 -18.438 1.00 86.00 95 CYS A C 1
ATOM 769 O O . CYS A 1 95 ? 19.225 5.462 -17.934 1.00 86.00 95 CYS A O 1
ATOM 771 N N . ASN A 1 96 ? 18.887 3.421 -18.790 1.00 86.31 96 ASN A N 1
ATOM 772 C CA . ASN A 1 96 ? 20.253 2.947 -18.529 1.00 86.31 96 ASN A CA 1
ATOM 773 C C . ASN A 1 96 ? 21.346 3.797 -19.199 1.00 86.31 96 ASN A C 1
ATOM 775 O O . ASN A 1 96 ? 22.475 3.831 -18.718 1.00 86.31 96 ASN A O 1
ATOM 779 N N . PHE A 1 97 ? 21.013 4.507 -20.280 1.00 90.44 97 PHE A N 1
ATOM 780 C CA . PHE A 1 97 ? 21.977 5.294 -21.041 1.00 90.44 97 PHE A CA 1
ATOM 781 C C . PHE A 1 97 ? 22.071 6.749 -20.580 1.00 90.44 97 PHE A C 1
ATOM 783 O O . PHE A 1 97 ? 23.149 7.205 -20.227 1.00 90.44 97 PHE A O 1
ATOM 790 N N . CYS A 1 98 ? 20.959 7.493 -20.583 1.00 91.50 98 CYS A N 1
ATOM 791 C CA . CYS A 1 98 ? 20.972 8.920 -20.234 1.00 91.50 98 CYS A CA 1
ATOM 792 C C . CYS A 1 98 ? 20.505 9.220 -18.806 1.00 91.50 98 CYS A C 1
ATOM 794 O O . CYS A 1 98 ? 20.444 10.387 -18.431 1.00 91.50 98 CYS A O 1
ATOM 796 N N . ARG A 1 99 ? 20.112 8.195 -18.036 1.00 88.31 99 ARG A N 1
ATOM 797 C CA . ARG A 1 99 ? 19.646 8.274 -16.637 1.00 88.31 99 ARG A CA 1
ATOM 798 C C . ARG A 1 99 ? 18.401 9.132 -16.383 1.00 88.31 99 ARG A C 1
ATOM 800 O O . ARG A 1 99 ? 17.923 9.185 -15.256 1.00 88.31 99 ARG A O 1
ATOM 807 N N . ARG A 1 100 ? 17.807 9.740 -17.415 1.00 85.69 100 ARG A N 1
ATOM 808 C CA . ARG A 1 100 ? 16.519 10.442 -17.304 1.00 85.69 100 ARG A CA 1
ATOM 809 C C . ARG A 1 100 ? 15.388 9.450 -17.033 1.00 85.69 100 ARG A C 1
ATOM 811 O O . ARG A 1 100 ? 15.430 8.310 -17.505 1.00 85.69 100 ARG A O 1
ATOM 818 N N . SER A 1 101 ? 14.373 9.906 -16.299 1.00 83.88 101 SER A N 1
ATOM 819 C CA . SER A 1 101 ? 13.143 9.147 -16.056 1.00 83.88 101 SER A CA 1
ATOM 820 C C . SER A 1 101 ? 12.490 8.734 -17.376 1.00 83.88 101 SER A C 1
ATOM 822 O O . SER A 1 101 ? 12.405 9.531 -18.314 1.00 83.88 101 SER A O 1
ATOM 824 N N . VAL A 1 102 ? 12.026 7.487 -17.449 1.00 77.62 102 VAL A N 1
ATOM 825 C CA . VAL A 1 102 ? 11.204 7.010 -18.576 1.00 77.62 102 VAL A CA 1
ATOM 826 C C . VAL A 1 102 ? 9.708 7.194 -18.300 1.00 77.62 102 VAL A C 1
ATOM 828 O O . VAL A 1 102 ? 8.895 7.074 -19.215 1.00 77.62 102 VAL A O 1
ATOM 831 N N . SER A 1 103 ? 9.346 7.526 -17.056 1.00 68.44 103 SER A N 1
ATOM 832 C CA . SER A 1 103 ? 7.980 7.494 -16.527 1.00 68.44 103 SER A CA 1
ATOM 833 C C . SER A 1 103 ? 7.084 8.669 -16.938 1.00 68.44 103 SER A C 1
ATOM 835 O O . SER A 1 103 ? 5.960 8.739 -16.458 1.00 68.44 103 SER A O 1
ATOM 837 N N . ASN A 1 104 ? 7.535 9.624 -17.762 1.00 57.84 104 ASN A N 1
ATOM 838 C CA . ASN A 1 104 ? 6.795 10.887 -17.927 1.00 57.84 104 ASN A CA 1
ATOM 839 C C . ASN A 1 104 ? 6.840 11.509 -19.336 1.00 57.84 104 ASN A C 1
ATOM 841 O O . ASN A 1 104 ? 6.880 12.724 -19.511 1.00 57.84 104 ASN A O 1
ATOM 845 N N . SER A 1 105 ? 6.825 10.667 -20.366 1.00 50.22 105 SER A N 1
ATOM 846 C CA . SER A 1 105 ? 6.977 11.100 -21.764 1.00 50.22 105 SER A CA 1
ATOM 847 C C . SER A 1 105 ? 5.750 11.783 -22.382 1.00 50.22 105 SER A C 1
ATOM 849 O O . SER A 1 105 ? 5.863 12.303 -23.487 1.00 50.22 105 SER A O 1
ATOM 851 N N . PHE A 1 106 ? 4.575 11.747 -21.741 1.00 49.88 106 PHE A N 1
ATOM 852 C CA . PHE A 1 106 ? 3.326 12.209 -22.371 1.00 49.88 106 PHE A CA 1
ATOM 853 C C . PHE A 1 106 ? 2.834 13.578 -21.887 1.00 49.88 106 PHE A C 1
ATOM 855 O O . PHE A 1 106 ? 1.935 14.136 -22.510 1.00 49.88 106 PHE A O 1
ATOM 862 N N . LEU A 1 107 ? 3.420 14.139 -20.823 1.00 45.47 107 LEU A N 1
ATOM 863 C CA . LEU A 1 107 ? 3.024 15.450 -20.286 1.00 45.47 107 LEU A CA 1
ATOM 864 C C . LEU A 1 107 ? 4.000 16.582 -20.608 1.00 45.47 107 LEU A C 1
ATOM 866 O O . LEU A 1 107 ? 3.626 17.746 -20.509 1.00 45.47 107 LEU A O 1
ATOM 870 N N . TYR A 1 108 ? 5.232 16.278 -21.017 1.00 40.94 108 TYR A N 1
ATOM 871 C CA . TYR A 1 108 ? 6.201 17.308 -21.376 1.00 40.94 108 TYR A CA 1
ATOM 872 C C . TYR A 1 108 ? 6.201 17.518 -22.893 1.00 40.94 108 TYR A C 1
ATOM 874 O O . TYR A 1 108 ? 7.074 17.026 -23.606 1.00 40.94 108 TYR A O 1
ATOM 882 N N . ARG A 1 109 ? 5.201 18.248 -23.404 1.00 44.72 109 ARG A N 1
ATOM 883 C CA . ARG A 1 109 ? 5.461 19.099 -24.571 1.00 44.72 109 ARG A CA 1
ATOM 884 C C . ARG A 1 109 ? 6.306 20.257 -24.040 1.00 44.72 109 ARG A C 1
ATOM 886 O O . ARG A 1 109 ? 5.797 20.987 -23.190 1.00 44.72 109 ARG A O 1
ATOM 893 N N . PRO A 1 110 ? 7.555 20.454 -24.490 1.00 41.28 110 PRO A N 1
ATOM 894 C CA . PRO A 1 110 ? 8.166 21.760 -24.342 1.00 41.28 110 PRO A CA 1
ATOM 895 C C . PRO A 1 110 ? 7.216 22.739 -25.032 1.00 41.28 110 PRO A C 1
ATOM 897 O O . PRO A 1 110 ? 6.883 22.560 -26.206 1.00 41.28 110 PRO A O 1
ATOM 900 N N . SER A 1 111 ? 6.719 23.720 -24.286 1.00 47.62 111 SER A N 1
ATOM 901 C CA . SER A 1 111 ? 6.128 24.921 -24.862 1.00 47.62 111 SER A CA 1
ATOM 902 C C . SER A 1 111 ? 7.267 25.720 -25.486 1.00 47.62 111 SER A C 1
ATOM 904 O O . SER A 1 111 ? 7.654 26.753 -24.954 1.00 47.62 111 SER A O 1
ATOM 906 N N . ASP A 1 112 ? 7.854 25.200 -26.559 1.00 41.75 112 ASP A N 1
ATOM 907 C CA . ASP A 1 112 ? 8.736 25.985 -27.400 1.00 41.75 112 ASP A CA 1
ATOM 908 C C . ASP A 1 112 ? 8.041 26.167 -28.740 1.00 41.75 112 ASP A C 1
ATOM 910 O O . ASP A 1 112 ? 7.638 25.209 -29.411 1.00 41.75 112 ASP A O 1
ATOM 914 N N . GLY A 1 113 ? 7.757 27.433 -29.024 1.00 49.59 113 GLY A N 1
ATOM 915 C CA . GLY A 1 113 ? 6.990 27.856 -30.174 1.00 49.59 113 GLY A CA 1
ATOM 916 C C . GLY A 1 113 ? 7.668 27.406 -31.461 1.00 49.59 113 GLY A C 1
ATOM 917 O O . GLY A 1 113 ? 8.886 27.386 -31.575 1.00 49.59 113 GLY A O 1
ATOM 918 N N . THR A 1 114 ? 6.836 27.118 -32.459 1.00 47.62 114 THR A N 1
ATOM 919 C CA . THR A 1 114 ? 7.188 26.847 -33.860 1.00 47.62 114 THR A CA 1
ATOM 920 C C . THR A 1 114 ? 7.748 25.451 -34.177 1.00 47.62 114 THR A C 1
ATOM 922 O O . THR A 1 114 ? 8.943 25.187 -34.141 1.00 47.62 114 THR A O 1
ATOM 925 N N . ARG A 1 115 ? 6.869 24.566 -34.669 1.00 40.91 115 ARG A N 1
ATOM 926 C CA . ARG A 1 115 ? 6.776 24.203 -36.102 1.00 40.91 115 ARG A CA 1
ATOM 927 C C . ARG A 1 115 ? 5.737 23.097 -36.322 1.00 40.91 115 ARG A C 1
ATOM 929 O O . ARG A 1 115 ? 5.567 22.184 -35.521 1.00 40.91 115 ARG A O 1
ATOM 936 N N . ASN A 1 116 ? 5.028 23.244 -37.434 1.00 45.34 116 ASN A N 1
ATOM 937 C CA . ASN A 1 116 ? 3.900 22.443 -37.891 1.00 45.34 116 ASN A CA 1
ATOM 938 C C . ASN A 1 116 ? 4.229 20.950 -38.042 1.00 45.34 116 ASN A C 1
ATOM 940 O O . ASN A 1 116 ? 5.071 20.582 -38.854 1.00 45.34 116 ASN A O 1
ATOM 944 N N . ALA A 1 117 ? 3.483 20.100 -37.334 1.00 39.91 117 ALA A N 1
ATOM 945 C CA . ALA A 1 117 ? 3.163 18.733 -37.744 1.00 39.91 117 ALA A CA 1
ATOM 946 C C . ALA A 1 117 ? 1.931 18.267 -36.953 1.00 39.91 117 ALA A C 1
ATOM 948 O O . ALA A 1 117 ? 2.030 17.632 -35.903 1.00 39.91 117 ALA A O 1
ATOM 949 N N . GLN A 1 118 ? 0.743 18.621 -37.443 1.00 44.12 118 GLN A N 1
ATOM 950 C CA . GLN A 1 118 ? -0.495 17.992 -37.001 1.00 44.12 118 GLN A CA 1
ATOM 951 C C . GLN A 1 118 ? -0.533 16.574 -37.579 1.00 44.12 118 GLN A C 1
ATOM 953 O O . GLN A 1 118 ? -1.011 16.341 -38.680 1.00 44.12 118 GLN A O 1
ATOM 958 N N . THR A 1 119 ? -0.002 15.610 -36.835 1.00 39.53 119 THR A N 1
ATOM 959 C CA . THR A 1 119 ? -0.466 14.225 -36.924 1.00 39.53 119 THR A CA 1
ATOM 960 C C . THR A 1 119 ? -0.897 13.816 -35.521 1.00 39.53 119 THR A C 1
ATOM 962 O O . THR A 1 119 ? -0.083 13.886 -34.594 1.00 39.53 119 THR A O 1
ATOM 965 N N . PRO A 1 120 ? -2.170 13.439 -35.303 1.00 37.88 120 PRO A N 1
ATOM 966 C CA . PRO A 1 120 ? -2.596 12.918 -34.018 1.00 37.88 120 PRO A CA 1
ATOM 967 C C . PRO A 1 120 ? -1.910 11.562 -33.855 1.00 37.88 120 PRO A C 1
ATOM 969 O O . PRO A 1 120 ? -2.311 10.558 -34.440 1.00 37.88 120 PRO A O 1
ATOM 972 N N . LEU A 1 121 ? -0.792 11.545 -33.129 1.00 41.50 121 LEU A N 1
ATOM 973 C CA . LEU A 1 121 ? -0.070 10.318 -32.837 1.00 41.50 121 LEU A CA 1
ATOM 974 C C . LEU A 1 121 ? -0.973 9.446 -31.968 1.00 41.50 121 LEU A C 1
ATOM 976 O O . LEU A 1 121 ? -1.140 9.695 -30.777 1.00 41.50 121 LEU A O 1
ATOM 980 N N . SER A 1 122 ? -1.565 8.447 -32.621 1.00 39.97 122 SER A N 1
ATOM 981 C CA . SER A 1 122 ? -2.352 7.367 -32.039 1.00 39.97 122 SER A CA 1
ATOM 982 C C . SER A 1 122 ? -1.788 6.946 -30.678 1.00 39.97 122 SER A C 1
ATOM 984 O O . SER A 1 122 ? -0.602 6.620 -30.555 1.00 39.97 122 SER A O 1
ATOM 986 N N . ALA A 1 123 ? -2.648 6.960 -29.659 1.00 48.06 123 ALA A N 1
ATOM 987 C CA . ALA A 1 123 ? -2.341 6.761 -28.240 1.00 48.06 123 ALA A CA 1
ATOM 988 C C . ALA A 1 123 ? -1.792 5.359 -27.875 1.00 48.06 123 ALA A C 1
ATOM 990 O O . ALA A 1 123 ? -1.652 5.040 -26.699 1.00 48.06 123 ALA A O 1
ATOM 991 N N . ASN A 1 124 ? -1.453 4.533 -28.871 1.00 43.84 124 ASN A N 1
ATOM 992 C CA . ASN A 1 124 ? -1.037 3.134 -28.741 1.00 43.84 124 ASN A CA 1
ATOM 993 C C . ASN A 1 124 ? 0.431 2.872 -29.129 1.00 43.84 124 ASN A C 1
ATOM 995 O O . ASN A 1 124 ? 0.812 1.739 -29.433 1.00 43.84 124 ASN A O 1
ATOM 999 N N . ARG A 1 125 ? 1.298 3.893 -29.144 1.00 51.91 125 ARG A N 1
ATOM 1000 C CA . ARG A 1 125 ? 2.720 3.669 -29.448 1.00 51.91 125 ARG A CA 1
ATOM 1001 C C . ARG A 1 125 ? 3.427 2.972 -28.280 1.00 51.91 125 ARG A C 1
ATOM 1003 O O . ARG A 1 125 ? 3.736 3.595 -27.268 1.00 51.91 125 ARG A O 1
ATOM 1010 N N . LYS A 1 126 ? 3.698 1.676 -28.478 1.00 56.72 126 LYS A N 1
ATOM 1011 C CA . LYS A 1 126 ? 4.569 0.821 -27.654 1.00 56.72 126 LYS A CA 1
ATOM 1012 C C . LYS A 1 126 ? 5.850 1.585 -27.298 1.00 56.72 126 LYS A C 1
ATOM 1014 O O . LYS A 1 126 ? 6.532 2.100 -28.187 1.00 56.72 126 LYS A O 1
ATOM 1019 N N . ILE A 1 127 ? 6.169 1.684 -26.009 1.00 70.25 127 ILE A N 1
ATOM 1020 C CA . ILE A 1 127 ? 7.302 2.478 -25.513 1.00 70.25 127 ILE A CA 1
ATOM 1021 C C . ILE A 1 127 ? 8.584 1.656 -25.713 1.00 70.25 127 ILE A C 1
ATOM 1023 O O . ILE A 1 127 ? 9.028 0.937 -24.825 1.00 70.25 127 ILE A O 1
ATOM 1027 N N . THR A 1 128 ? 9.173 1.711 -26.908 1.00 77.81 128 THR A N 1
ATOM 1028 C CA . THR A 1 128 ? 10.351 0.893 -27.265 1.00 77.81 128 THR A CA 1
ATOM 1029 C C . THR A 1 128 ? 11.692 1.607 -27.060 1.00 77.81 128 THR A C 1
ATOM 1031 O O . THR A 1 128 ? 12.740 0.961 -27.013 1.00 77.81 128 THR A O 1
ATOM 1034 N N . CYS A 1 129 ? 11.687 2.934 -26.901 1.00 82.50 129 CYS A N 1
ATOM 1035 C CA . CYS A 1 129 ? 12.889 3.760 -26.767 1.00 82.50 129 CYS A CA 1
ATOM 1036 C C . CYS A 1 129 ? 12.743 4.852 -25.696 1.00 82.50 129 CYS A C 1
ATOM 1038 O O . CYS A 1 129 ? 11.639 5.273 -25.351 1.00 82.50 129 CYS A O 1
ATOM 1040 N N . CYS A 1 130 ? 13.875 5.315 -25.161 1.00 84.19 130 CYS A N 1
ATOM 1041 C CA . CYS A 1 130 ? 13.916 6.395 -24.182 1.00 84.19 130 CYS A CA 1
ATOM 1042 C C . CYS A 1 130 ? 13.412 7.715 -24.800 1.00 84.19 130 CYS A C 1
ATOM 1044 O O . CYS A 1 130 ? 13.920 8.113 -25.851 1.00 84.19 130 CYS A O 1
ATOM 1046 N N . PRO A 1 131 ? 12.508 8.461 -24.138 1.00 80.81 131 PRO A N 1
ATOM 1047 C CA . PRO A 1 131 ? 12.024 9.750 -24.644 1.00 80.81 131 PRO A CA 1
ATOM 1048 C C . PRO A 1 131 ? 13.130 10.810 -24.748 1.00 80.81 131 PRO A C 1
ATOM 1050 O O . PRO A 1 131 ? 13.084 11.659 -25.630 1.00 80.81 131 PRO A O 1
ATOM 1053 N N . GLY A 1 132 ? 14.135 10.756 -23.866 1.00 83.81 132 GLY A N 1
ATOM 1054 C CA . GLY A 1 132 ? 15.192 11.764 -23.790 1.00 83.81 132 GLY A CA 1
ATOM 1055 C C . GLY A 1 132 ? 16.359 11.545 -24.754 1.00 83.81 132 GLY A C 1
ATOM 1056 O O . GLY A 1 132 ? 16.870 12.514 -25.297 1.00 83.81 132 GLY A O 1
ATOM 1057 N N . CYS A 1 133 ? 16.807 10.299 -24.951 1.00 88.56 133 CYS A N 1
ATOM 1058 C CA . CYS A 1 133 ? 17.990 9.992 -25.775 1.00 88.56 133 CYS A CA 1
ATOM 1059 C C . CYS A 1 133 ? 17.727 9.018 -26.931 1.00 88.56 133 CYS A C 1
ATOM 1061 O O . CYS A 1 133 ? 18.666 8.647 -27.630 1.00 88.56 133 CYS A O 1
ATOM 1063 N N . ARG A 1 134 ? 16.479 8.559 -27.109 1.00 85.81 134 ARG A N 1
ATOM 1064 C CA . ARG A 1 134 ? 16.034 7.624 -28.162 1.00 85.81 134 ARG A CA 1
ATOM 1065 C C . ARG A 1 134 ? 16.720 6.252 -28.191 1.00 85.81 134 ARG A C 1
ATOM 1067 O O . ARG A 1 134 ? 16.350 5.419 -29.011 1.00 85.81 134 ARG A O 1
ATOM 1074 N N . LYS A 1 135 ? 17.645 5.959 -27.273 1.00 86.56 135 LYS A N 1
ATOM 1075 C CA . LYS A 1 135 ? 18.238 4.621 -27.128 1.00 86.56 135 LYS A CA 1
ATOM 1076 C C . LYS A 1 135 ? 17.185 3.591 -26.688 1.00 86.56 135 LYS A C 1
ATOM 1078 O O . LYS A 1 135 ? 16.237 3.967 -25.986 1.00 86.56 135 LYS A O 1
ATOM 1083 N N . PRO A 1 136 ? 17.319 2.318 -27.106 1.00 85.25 136 PRO A N 1
ATOM 1084 C CA . PRO A 1 136 ? 16.316 1.287 -26.849 1.00 85.25 136 PRO A CA 1
ATOM 1085 C C . PRO A 1 136 ? 16.115 1.070 -25.348 1.00 85.25 136 PRO A C 1
ATOM 1087 O O . PRO A 1 136 ? 17.074 1.087 -24.576 1.00 85.25 136 PRO A O 1
ATOM 1090 N N . LEU A 1 137 ? 14.865 0.875 -24.929 1.00 81.62 137 LEU A N 1
ATOM 1091 C CA . LEU A 1 137 ? 14.568 0.493 -23.550 1.00 81.62 137 LEU A CA 1
ATOM 1092 C C . LEU A 1 137 ? 14.850 -0.997 -23.317 1.00 81.62 137 LEU A C 1
ATOM 1094 O O . LEU A 1 137 ? 14.812 -1.773 -24.280 1.00 81.62 137 LEU A O 1
ATOM 1098 N N . PRO A 1 138 ? 15.110 -1.396 -22.056 1.00 80.50 138 PRO A N 1
ATOM 1099 C CA . PRO A 1 138 ? 15.326 -2.789 -21.693 1.00 80.50 138 PRO A CA 1
ATOM 1100 C C . PRO A 1 138 ? 14.239 -3.732 -22.230 1.00 80.50 138 PRO A C 1
ATOM 1102 O O . PRO A 1 138 ? 13.054 -3.388 -22.305 1.00 80.50 138 PRO A O 1
ATOM 1105 N N . ARG A 1 139 ? 14.675 -4.932 -22.611 1.00 82.00 139 ARG A N 1
ATOM 1106 C CA . ARG A 1 139 ? 13.830 -6.030 -23.090 1.00 82.00 139 ARG A CA 1
ATOM 1107 C C . ARG A 1 139 ? 13.669 -7.071 -21.986 1.00 82.00 139 ARG A C 1
ATOM 1109 O O . ARG A 1 139 ? 14.531 -7.173 -21.117 1.00 82.00 139 ARG A O 1
ATOM 1116 N N . CYS A 1 140 ? 12.579 -7.831 -22.032 1.00 81.12 140 CYS A N 1
ATOM 1117 C CA . CYS A 1 140 ? 12.386 -8.972 -21.144 1.00 81.12 140 CYS A CA 1
ATOM 1118 C C . CYS A 1 140 ? 13.516 -9.987 -21.369 1.00 81.12 140 CYS A C 1
ATOM 1120 O O . CYS A 1 140 ? 13.816 -10.310 -22.516 1.00 81.12 140 CYS A O 1
ATOM 1122 N N . SER A 1 141 ? 14.120 -10.497 -20.293 1.00 81.62 141 SER A N 1
ATOM 1123 C CA . SER A 1 141 ? 15.227 -11.463 -20.372 1.00 81.62 141 SER A CA 1
ATOM 1124 C C . SER A 1 141 ? 14.839 -12.812 -20.982 1.00 81.62 141 SER A C 1
ATOM 1126 O O . SER A 1 141 ? 15.719 -13.543 -21.415 1.00 81.62 141 SER A O 1
ATOM 1128 N N . LEU A 1 142 ? 13.541 -13.136 -21.013 1.00 81.75 142 LEU A N 1
ATOM 1129 C CA . LEU A 1 142 ? 13.027 -14.413 -21.507 1.00 81.75 142 LEU A CA 1
ATOM 1130 C C . LEU A 1 142 ? 12.520 -14.306 -22.953 1.00 81.75 142 LEU A C 1
ATOM 1132 O O . LEU A 1 142 ? 13.023 -14.999 -23.827 1.00 81.75 142 LEU A O 1
ATOM 1136 N N . CYS A 1 143 ? 11.588 -13.393 -23.253 1.00 82.81 143 CYS A N 1
ATOM 1137 C CA . CYS A 1 143 ? 11.029 -13.278 -24.611 1.00 82.81 143 CYS A CA 1
ATOM 1138 C C . CYS A 1 143 ? 11.672 -12.203 -25.499 1.00 82.81 143 CYS A C 1
ATOM 1140 O O . CYS A 1 143 ? 11.252 -12.018 -26.641 1.00 82.81 143 CYS A O 1
ATOM 1142 N N . LEU A 1 144 ? 12.619 -11.418 -24.974 1.00 81.38 144 LEU A N 1
ATOM 1143 C CA . LEU A 1 144 ? 13.317 -10.338 -25.688 1.00 81.38 144 LEU A CA 1
ATOM 1144 C C . LEU A 1 144 ? 12.409 -9.226 -26.258 1.00 81.38 144 LEU A C 1
ATOM 1146 O O . LEU A 1 144 ? 12.878 -8.321 -26.958 1.00 81.38 144 LEU A O 1
ATOM 1150 N N . CYS A 1 145 ? 11.115 -9.222 -25.940 1.00 75.88 145 CYS A N 1
ATOM 1151 C CA . CYS A 1 145 ? 10.203 -8.136 -26.287 1.00 75.88 145 CYS A CA 1
ATOM 1152 C C . CYS A 1 145 ? 10.438 -6.909 -25.392 1.00 75.88 145 CYS A C 1
ATOM 1154 O O . CYS A 1 145 ? 10.937 -7.015 -24.270 1.00 75.88 145 CYS A O 1
ATOM 1156 N N . HIS A 1 146 ? 10.112 -5.720 -25.906 1.00 74.25 146 HIS A N 1
ATOM 1157 C CA . HIS A 1 146 ? 10.276 -4.467 -25.167 1.00 74.25 146 HIS A CA 1
ATOM 1158 C C . HIS A 1 146 ? 9.342 -4.405 -23.958 1.00 74.25 146 HIS A C 1
ATOM 1160 O O . HIS A 1 146 ? 8.145 -4.630 -24.101 1.00 74.25 146 HIS A O 1
ATOM 1166 N N . MET A 1 147 ? 9.879 -3.993 -22.807 1.00 70.31 147 MET A N 1
ATOM 1167 C CA . MET A 1 147 ? 9.146 -3.909 -21.534 1.00 70.31 147 MET A CA 1
ATOM 1168 C C . MET A 1 147 ? 8.297 -2.630 -21.411 1.00 70.31 147 MET A C 1
ATOM 1170 O O . MET A 1 147 ? 8.271 -1.973 -20.375 1.00 70.31 147 MET A O 1
ATOM 1174 N N . GLY A 1 148 ? 7.649 -2.228 -22.503 1.00 60.28 148 GLY A N 1
ATOM 1175 C CA . GLY A 1 148 ? 7.034 -0.915 -22.668 1.00 60.28 148 GLY A CA 1
ATOM 1176 C C . GLY A 1 148 ? 5.560 -0.993 -23.016 1.00 60.28 148 GLY A C 1
ATOM 1177 O O . GLY A 1 148 ? 5.162 -0.539 -24.092 1.00 60.28 148 GLY A O 1
ATOM 1178 N N . THR A 1 149 ? 4.757 -1.542 -22.115 1.00 56.47 149 THR A N 1
ATOM 1179 C CA . THR A 1 149 ? 3.302 -1.407 -22.187 1.00 56.47 149 THR A CA 1
ATOM 1180 C C . THR A 1 149 ? 2.909 -0.214 -21.320 1.00 56.47 149 THR A C 1
ATOM 1182 O O . THR A 1 149 ? 3.377 -0.126 -20.184 1.00 56.47 149 THR A O 1
ATOM 1185 N N . PRO A 1 150 ? 2.101 0.743 -21.809 1.00 54.44 150 PRO A N 1
ATOM 1186 C CA . PRO A 1 150 ? 1.529 1.756 -20.939 1.00 54.44 150 PRO A CA 1
ATOM 1187 C C . PRO A 1 150 ? 0.667 1.045 -19.889 1.00 54.44 150 PRO A C 1
ATOM 1189 O O . PRO A 1 150 ? -0.470 0.669 -20.167 1.00 54.44 150 PRO A O 1
ATOM 1192 N N . SER A 1 151 ? 1.197 0.827 -18.685 1.00 51.34 151 SER A N 1
ATOM 1193 C CA . SER A 1 151 ? 0.369 0.480 -17.535 1.00 51.34 151 SER A CA 1
ATOM 1194 C C . SER A 1 151 ? -0.576 1.660 -17.353 1.00 51.34 151 SER A C 1
ATOM 1196 O O . SER A 1 151 ? -0.135 2.767 -17.042 1.00 51.34 151 SER A O 1
ATOM 1198 N N . GLY A 1 152 ? -1.846 1.458 -17.701 1.00 48.06 152 GLY A N 1
ATOM 1199 C CA . GLY A 1 152 ? -2.834 2.511 -17.922 1.00 48.06 152 GLY A CA 1
ATOM 1200 C C . GLY A 1 152 ? -3.262 3.248 -16.658 1.00 48.06 152 GLY A C 1
ATOM 1201 O O . GLY A 1 152 ? -4.435 3.290 -16.342 1.00 48.06 152 GLY A O 1
ATOM 1202 N N . LEU A 1 153 ? -2.346 3.866 -15.928 1.00 41.97 153 LEU A N 1
ATOM 1203 C CA . LEU A 1 153 ? -2.668 4.759 -14.828 1.00 41.97 153 LEU A CA 1
ATOM 1204 C C . LEU A 1 153 ? -1.808 6.005 -14.969 1.00 41.97 153 LEU A C 1
ATOM 1206 O O . LEU A 1 153 ? -0.854 6.222 -14.228 1.00 41.97 153 LEU A O 1
ATOM 1210 N N . HIS A 1 154 ? -2.181 6.868 -15.915 1.00 39.47 154 HIS A N 1
ATOM 1211 C CA . HIS A 1 154 ? -1.979 8.273 -15.617 1.00 39.47 154 HIS A CA 1
ATOM 1212 C C . HIS A 1 154 ? -2.944 8.632 -14.484 1.00 39.47 154 HIS A C 1
ATOM 1214 O O . HIS A 1 154 ? -4.142 8.360 -14.564 1.00 39.47 154 HIS A O 1
ATOM 1220 N N . TRP A 1 155 ? -2.377 9.244 -13.449 1.00 39.50 155 TRP A N 1
ATOM 1221 C CA . TRP A 1 155 ? -2.980 9.926 -12.305 1.00 39.50 155 TRP A CA 1
ATOM 1222 C C . TRP A 1 155 ? -3.856 11.114 -12.749 1.00 39.50 155 TRP A C 1
ATOM 1224 O O . TRP A 1 155 ? -3.713 12.241 -12.277 1.00 39.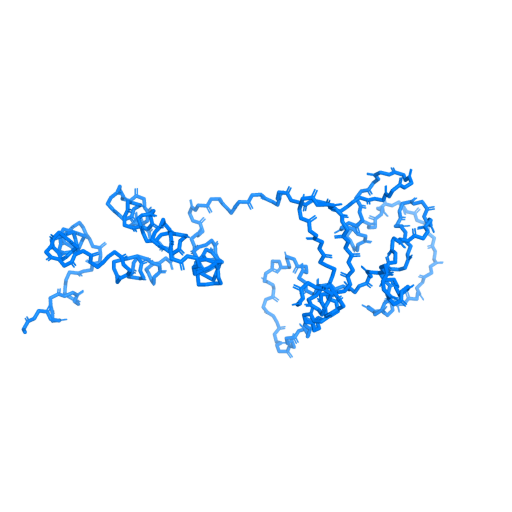50 155 TRP A O 1
ATOM 1234 N N . GLN A 1 156 ? -4.730 10.890 -13.734 1.00 34.56 156 GLN A N 1
ATOM 1235 C CA . GLN A 1 156 ? -5.609 11.905 -14.278 1.00 34.56 156 GLN A CA 1
ATOM 1236 C C . GLN A 1 156 ? -6.590 12.261 -13.168 1.00 34.56 156 GLN A C 1
ATOM 1238 O O . GLN A 1 156 ? -7.467 11.471 -12.823 1.00 34.56 156 GLN A O 1
ATOM 1243 N N . ARG A 1 157 ? -6.380 13.442 -12.574 1.00 37.53 157 ARG A N 1
ATOM 1244 C CA . ARG A 1 157 ? -7.370 14.148 -11.762 1.00 37.53 157 ARG A CA 1
ATOM 1245 C C . ARG A 1 157 ? -8.711 13.964 -12.473 1.00 37.53 157 ARG A C 1
ATOM 1247 O O . ARG A 1 157 ? -8.804 14.331 -13.645 1.00 37.53 157 ARG A O 1
ATOM 1254 N N . GLN A 1 158 ? -9.658 13.302 -11.804 1.00 39.22 158 GLN A N 1
ATOM 1255 C CA . GLN A 1 158 ? -10.991 13.019 -12.330 1.00 39.22 158 GLN A CA 1
ATOM 1256 C C . GLN A 1 158 ? -11.546 14.293 -12.969 1.00 39.22 158 GLN A C 1
ATOM 1258 O O . GLN A 1 158 ? -11.895 15.241 -12.271 1.00 39.22 158 GLN A O 1
ATOM 1263 N N . ILE A 1 159 ? -11.586 14.324 -14.296 1.00 40.91 159 ILE A N 1
ATOM 1264 C CA . ILE A 1 159 ? -12.586 15.103 -15.006 1.00 40.91 159 ILE A CA 1
ATOM 1265 C C . ILE A 1 159 ? -13.573 14.049 -15.465 1.00 40.91 159 ILE A C 1
ATOM 1267 O O . ILE A 1 159 ? -13.328 13.297 -16.410 1.00 40.91 159 ILE A O 1
ATOM 1271 N N . ASP A 1 160 ? -14.618 13.931 -14.659 1.00 47.53 160 ASP A N 1
ATOM 1272 C CA . ASP A 1 160 ? -15.720 13.006 -14.823 1.00 47.53 160 ASP A CA 1
ATOM 1273 C C . ASP A 1 160 ? -16.486 13.401 -16.088 1.00 47.53 160 ASP A C 1
ATOM 1275 O O . ASP A 1 160 ? -17.288 14.329 -16.094 1.00 47.53 160 ASP A O 1
ATOM 1279 N N . THR A 1 161 ? -16.178 12.738 -17.198 1.00 43.78 161 THR A N 1
ATOM 1280 C CA . THR A 1 161 ? -17.002 12.780 -18.407 1.00 43.78 161 THR A CA 1
ATOM 1281 C C . THR A 1 161 ? -17.044 11.374 -18.993 1.00 43.78 161 THR A C 1
ATOM 1283 O O . THR A 1 161 ? -16.087 10.909 -19.597 1.00 43.78 161 THR A O 1
ATOM 1286 N N . GLY A 1 162 ? -18.147 10.674 -18.718 1.00 43.47 162 GLY A N 1
ATOM 1287 C CA . GLY A 1 162 ? -18.692 9.578 -19.521 1.00 43.47 162 GLY A CA 1
ATOM 1288 C C . GLY A 1 162 ? -17.750 8.451 -19.964 1.00 43.47 162 GLY A C 1
ATOM 1289 O O . GLY A 1 162 ? -17.111 8.532 -21.002 1.00 43.47 162 GLY A O 1
ATOM 1290 N N . SER A 1 163 ? -17.823 7.321 -19.256 1.00 48.12 163 SER A N 1
ATOM 1291 C CA . SER A 1 163 ? -17.923 5.984 -19.866 1.00 48.12 163 SER A CA 1
ATOM 1292 C C . SER A 1 163 ? -16.921 5.596 -20.975 1.00 48.12 163 SER A C 1
ATOM 1294 O O . SER A 1 163 ? -17.332 5.208 -22.060 1.00 48.12 163 SER A O 1
ATOM 1296 N N . GLU A 1 164 ? -15.630 5.511 -20.657 1.00 46.09 164 GLU A N 1
ATOM 1297 C CA . GLU A 1 164 ? -14.786 4.400 -21.129 1.00 46.09 164 GLU A CA 1
ATOM 1298 C C . GLU A 1 164 ? -13.725 4.099 -20.062 1.00 46.09 164 GLU A C 1
ATOM 1300 O O . GLU A 1 164 ? -12.777 4.861 -19.858 1.00 46.09 164 GLU A O 1
ATOM 1305 N N . ARG A 1 165 ? -13.864 2.972 -19.345 1.00 47.88 165 ARG A N 1
ATOM 1306 C CA . ARG A 1 165 ? -12.764 2.440 -18.526 1.00 47.88 165 ARG A CA 1
ATOM 1307 C C . ARG A 1 165 ? -11.634 2.078 -19.486 1.00 47.88 165 ARG A C 1
ATOM 1309 O O . ARG A 1 165 ? -11.664 0.998 -20.072 1.00 47.88 165 ARG A O 1
ATOM 1316 N N . LYS A 1 166 ? -10.654 2.969 -19.666 1.00 51.94 166 LYS A N 1
ATOM 1317 C CA . LYS A 1 166 ? -9.428 2.670 -20.419 1.00 51.94 166 LYS A CA 1
ATOM 1318 C C . LYS A 1 166 ? -8.854 1.362 -19.873 1.00 51.94 166 LYS A C 1
ATOM 1320 O O . LYS A 1 166 ? -8.441 1.310 -18.715 1.00 51.94 166 LYS A O 1
ATOM 1325 N N . LYS A 1 167 ? -8.916 0.294 -20.677 1.00 53.78 167 LYS A N 1
ATOM 1326 C CA . LYS A 1 167 ? -8.448 -1.037 -20.284 1.00 53.78 167 LYS A CA 1
ATOM 1327 C C . LYS A 1 167 ? -6.972 -0.930 -19.917 1.00 53.78 167 LYS A C 1
ATOM 1329 O O . LYS A 1 167 ? -6.151 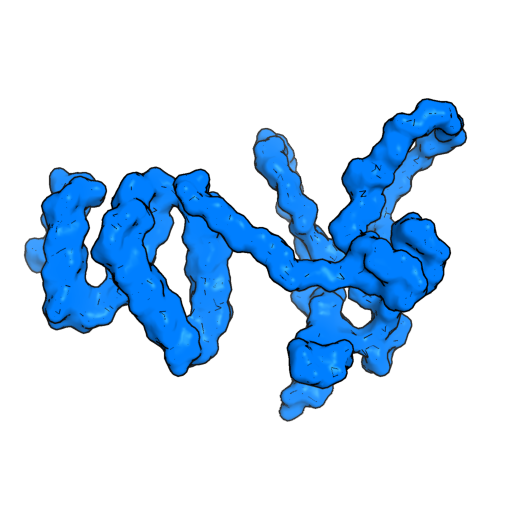-0.533 -20.742 1.00 53.78 167 LYS A O 1
ATOM 1334 N N . LEU A 1 168 ? -6.657 -1.253 -18.666 1.00 62.94 168 LEU A N 1
ATOM 1335 C CA . LEU A 1 168 ? -5.284 -1.499 -18.248 1.00 62.94 168 LEU A CA 1
ATOM 1336 C C . LEU A 1 168 ? -4.722 -2.639 -19.100 1.00 62.94 168 LEU A C 1
ATOM 1338 O O . LEU A 1 168 ? -5.462 -3.553 -19.468 1.00 62.94 168 LEU A O 1
ATOM 1342 N N . SER A 1 169 ? -3.424 -2.586 -19.400 1.00 68.06 169 SER A N 1
ATOM 1343 C CA . SER A 1 169 ? -2.724 -3.755 -19.925 1.00 68.06 169 SER A CA 1
ATOM 1344 C C . SER A 1 169 ? -2.882 -4.917 -18.954 1.00 68.06 169 SER A C 1
ATOM 1346 O O . SER A 1 169 ? -2.856 -4.695 -17.737 1.00 68.06 169 SER A O 1
ATOM 1348 N N . ASP A 1 170 ? -3.038 -6.129 -19.483 1.00 77.00 170 ASP A N 1
ATOM 1349 C CA . ASP A 1 170 ? -3.159 -7.320 -18.651 1.00 77.00 170 ASP A CA 1
ATOM 1350 C C . ASP A 1 170 ? -1.946 -7.438 -17.722 1.00 77.00 170 ASP A C 1
ATOM 1352 O O . ASP A 1 170 ? -0.838 -7.034 -18.090 1.00 77.00 170 ASP A O 1
ATOM 1356 N N . PHE A 1 171 ? -2.152 -7.957 -16.509 1.00 80.19 171 PHE A N 1
ATOM 1357 C CA . PHE A 1 171 ? -1.066 -8.091 -15.539 1.00 80.19 171 PHE A CA 1
ATOM 1358 C C . PHE A 1 171 ? 0.105 -8.881 -16.128 1.00 80.19 171 PHE A C 1
ATOM 1360 O O . PHE A 1 171 ? 1.249 -8.523 -15.856 1.00 80.19 171 PHE A O 1
ATOM 1367 N N . SER A 1 172 ? -0.165 -9.871 -16.989 1.00 80.69 172 SER A N 1
ATOM 1368 C CA . SER A 1 172 ? 0.829 -10.693 -17.697 1.00 80.69 172 SER A CA 1
ATOM 1369 C C . SER A 1 172 ? 1.872 -9.868 -18.455 1.00 80.69 172 SER A C 1
ATOM 1371 O O . SER A 1 172 ? 3.040 -10.248 -18.501 1.00 80.69 172 SER A O 1
ATOM 1373 N N . ASP A 1 173 ? 1.474 -8.708 -18.980 1.00 77.00 173 ASP A N 1
ATOM 1374 C CA . ASP A 1 173 ? 2.324 -7.819 -19.776 1.00 77.00 173 ASP A CA 1
ATOM 1375 C C . ASP A 1 173 ? 3.107 -6.806 -18.926 1.00 77.00 173 ASP A C 1
ATOM 1377 O O . ASP A 1 173 ? 3.871 -5.993 -19.458 1.00 77.00 173 ASP A O 1
ATOM 1381 N N . TRP A 1 174 ? 2.899 -6.787 -17.605 1.00 80.19 174 TRP A N 1
ATOM 1382 C CA . TRP A 1 174 ? 3.514 -5.792 -16.732 1.00 80.19 174 TRP A CA 1
ATOM 1383 C C . TRP A 1 174 ? 4.992 -6.081 -16.507 1.00 80.19 174 TRP A C 1
ATOM 1385 O O . TRP A 1 174 ? 5.401 -7.219 -16.272 1.00 80.19 174 TRP A O 1
ATOM 1395 N N . LEU A 1 175 ? 5.790 -5.014 -16.498 1.00 81.25 175 LEU A N 1
ATOM 1396 C CA . LEU A 1 175 ? 7.178 -5.073 -16.066 1.00 81.25 175 LEU A CA 1
ATOM 1397 C C . LEU A 1 175 ? 7.245 -5.441 -14.580 1.00 81.25 175 LEU A C 1
ATOM 1399 O O . LEU A 1 175 ? 6.801 -4.679 -13.723 1.00 81.25 175 LEU A O 1
ATOM 1403 N N . THR A 1 176 ? 7.848 -6.587 -14.289 1.00 82.00 176 THR A N 1
ATOM 1404 C CA . THR A 1 176 ? 8.101 -7.090 -12.936 1.00 82.00 176 THR A CA 1
ATOM 1405 C C . THR A 1 176 ? 9.594 -7.331 -12.761 1.00 82.00 176 THR A C 1
ATOM 1407 O O . THR A 1 176 ? 10.271 -7.738 -13.704 1.00 82.00 176 THR A O 1
ATOM 1410 N N . TRP A 1 177 ? 10.126 -7.085 -11.566 1.00 81.94 177 TRP A N 1
ATOM 1411 C CA . TRP A 1 177 ? 11.519 -7.380 -11.235 1.00 81.94 177 TRP A CA 1
ATOM 1412 C C . TRP A 1 177 ? 11.650 -7.868 -9.793 1.00 81.94 177 TRP A C 1
ATOM 1414 O O . TRP A 1 177 ? 10.859 -7.507 -8.921 1.00 81.94 177 TRP A O 1
ATOM 1424 N N . CYS A 1 178 ? 12.677 -8.674 -9.537 1.00 80.25 178 CYS A N 1
ATOM 1425 C CA . CYS A 1 178 ? 13.054 -9.071 -8.188 1.00 80.25 178 CYS A CA 1
ATOM 1426 C C . CYS A 1 178 ? 13.835 -7.936 -7.511 1.00 80.25 178 CYS A C 1
ATOM 1428 O O . CYS A 1 178 ? 14.806 -7.422 -8.072 1.00 80.25 178 CYS A O 1
ATOM 1430 N N . GLN A 1 179 ? 13.450 -7.559 -6.290 1.00 80.44 179 GLN A N 1
ATOM 1431 C CA . GLN A 1 179 ? 14.147 -6.513 -5.532 1.00 80.44 179 GLN A CA 1
ATOM 1432 C C . GLN A 1 179 ? 15.553 -6.941 -5.074 1.00 80.44 179 GLN A C 1
ATOM 1434 O O . GLN A 1 179 ? 16.424 -6.086 -4.931 1.00 80.44 179 GLN A O 1
ATOM 1439 N N . THR A 1 180 ? 15.795 -8.247 -4.918 1.00 79.19 180 THR A N 1
ATOM 1440 C CA . THR A 1 180 ? 17.084 -8.799 -4.477 1.00 79.19 180 THR A CA 1
ATOM 1441 C C . THR A 1 180 ? 18.094 -8.879 -5.621 1.00 79.19 180 THR A C 1
ATOM 1443 O O . THR A 1 180 ? 19.164 -8.283 -5.542 1.00 79.19 180 THR A O 1
ATOM 1446 N N . CYS A 1 181 ? 17.762 -9.584 -6.711 1.00 80.81 181 CYS A N 1
ATOM 1447 C CA . CYS A 1 181 ? 18.705 -9.828 -7.812 1.00 80.81 181 CYS A CA 1
ATOM 1448 C C . CYS A 1 181 ? 18.602 -8.822 -8.969 1.00 80.81 181 CYS A C 1
ATOM 1450 O O . CYS A 1 181 ? 19.433 -8.846 -9.870 1.00 80.81 181 CYS A O 1
ATOM 1452 N N . ARG A 1 182 ? 17.604 -7.924 -8.958 1.00 76.62 182 ARG A N 1
ATOM 1453 C CA . ARG A 1 182 ? 17.365 -6.887 -9.984 1.00 76.62 182 ARG A CA 1
ATOM 1454 C C . ARG A 1 182 ? 17.114 -7.410 -11.406 1.00 76.62 182 ARG A C 1
ATOM 1456 O O . ARG A 1 182 ? 17.063 -6.613 -12.342 1.00 76.62 182 ARG A O 1
ATOM 1463 N N . HIS A 1 183 ? 16.904 -8.713 -11.581 1.00 78.44 183 HIS A N 1
ATOM 1464 C CA . HIS A 1 183 ? 16.410 -9.278 -12.835 1.00 78.44 183 HIS A CA 1
ATOM 1465 C C . HIS A 1 183 ? 14.916 -8.997 -12.989 1.00 78.44 183 HIS A C 1
ATOM 1467 O O . HIS A 1 183 ? 14.170 -9.007 -12.007 1.00 78.44 183 HIS A O 1
ATOM 1473 N N . GLY A 1 184 ? 14.476 -8.749 -14.221 1.00 80.56 184 GLY A N 1
ATOM 1474 C CA . GLY A 1 184 ? 13.085 -8.434 -14.511 1.00 80.56 184 GLY A CA 1
ATOM 1475 C C . GLY A 1 184 ? 12.667 -8.788 -15.931 1.00 80.56 184 GLY A C 1
ATOM 1476 O O . GLY A 1 184 ? 13.488 -9.043 -16.811 1.00 80.56 184 GLY A O 1
ATOM 1477 N N . GLY A 1 185 ? 11.359 -8.815 -16.138 1.00 85.06 185 GLY A N 1
ATOM 1478 C CA . GLY A 1 185 ? 10.712 -9.244 -17.367 1.00 85.06 185 GLY A CA 1
ATOM 1479 C C . GLY A 1 185 ? 9.211 -8.988 -17.310 1.00 85.06 185 GLY A C 1
ATOM 1480 O O . GLY A 1 185 ? 8.727 -8.305 -16.407 1.00 85.06 185 GLY A O 1
ATOM 1481 N N . HIS A 1 186 ? 8.468 -9.538 -18.267 1.00 85.38 186 HIS A N 1
ATOM 1482 C CA . HIS A 1 186 ? 7.009 -9.584 -18.160 1.00 85.38 186 HIS A CA 1
ATOM 1483 C C . HIS A 1 186 ? 6.604 -10.464 -16.979 1.00 85.38 186 HIS A C 1
ATOM 1485 O O . HIS A 1 186 ? 7.246 -11.490 -16.737 1.00 85.38 186 HIS A O 1
ATOM 1491 N N . SER A 1 187 ? 5.556 -10.073 -16.259 1.00 87.00 187 SER A N 1
ATOM 1492 C CA . SER A 1 187 ? 5.132 -10.767 -15.043 1.00 87.00 187 SER A CA 1
ATOM 1493 C C . SER A 1 187 ? 4.887 -12.257 -15.294 1.00 87.00 187 SER A C 1
ATOM 1495 O O . SER A 1 187 ? 5.344 -13.068 -14.499 1.00 87.00 187 SER A O 1
ATOM 1497 N N . VAL A 1 188 ? 4.284 -12.628 -16.432 1.00 85.75 188 VAL A N 1
ATOM 1498 C CA . VAL A 1 188 ? 4.013 -14.030 -16.784 1.00 85.75 188 VAL A CA 1
ATOM 1499 C C . VAL A 1 188 ? 5.293 -14.858 -16.882 1.00 85.75 188 VAL A C 1
ATOM 1501 O O . VAL A 1 188 ? 5.389 -15.915 -16.267 1.00 85.75 188 VAL A O 1
ATOM 1504 N N . HIS A 1 189 ? 6.314 -14.337 -17.564 1.00 85.81 189 HIS A N 1
ATOM 1505 C CA . HIS A 1 189 ? 7.583 -15.038 -17.745 1.00 85.81 189 HIS A CA 1
ATOM 1506 C C . HIS A 1 189 ? 8.367 -15.145 -16.433 1.00 85.81 189 HIS A C 1
ATOM 1508 O O . HIS A 1 189 ? 8.998 -16.160 -16.159 1.00 85.81 189 HIS A O 1
ATOM 1514 N N . ILE A 1 190 ? 8.329 -14.098 -15.607 1.00 84.38 190 ILE A N 1
ATOM 1515 C CA . ILE A 1 190 ? 9.017 -14.095 -14.314 1.00 84.38 190 ILE A CA 1
ATOM 1516 C C . ILE A 1 190 ? 8.322 -15.027 -13.314 1.00 84.38 190 ILE A C 1
ATOM 1518 O O . ILE A 1 190 ? 8.997 -15.751 -12.590 1.00 84.38 190 ILE A O 1
ATOM 1522 N N . LEU A 1 191 ? 6.987 -15.043 -13.289 1.00 84.81 191 LEU A N 1
ATOM 1523 C CA . LEU A 1 191 ? 6.215 -15.945 -12.436 1.00 84.81 191 LEU A CA 1
ATOM 1524 C C . LEU A 1 191 ? 6.404 -17.410 -12.820 1.00 84.81 191 LEU A C 1
ATOM 1526 O O . LEU A 1 191 ? 6.433 -18.250 -11.934 1.00 84.81 191 LEU A O 1
ATOM 1530 N N . GLU A 1 192 ? 6.511 -17.724 -14.111 1.00 85.12 192 GLU A N 1
ATOM 1531 C CA . GLU A 1 192 ? 6.817 -19.082 -14.563 1.00 85.12 192 GLU A CA 1
ATOM 1532 C C . GLU A 1 192 ? 8.235 -19.506 -14.173 1.00 85.12 192 GLU A C 1
ATOM 1534 O O . GLU A 1 192 ? 8.421 -20.623 -13.710 1.00 85.12 192 GLU A O 1
ATOM 1539 N N . TRP A 1 193 ? 9.218 -18.608 -14.281 1.00 80.75 193 TRP A N 1
ATOM 1540 C CA . TRP A 1 193 ? 10.605 -18.913 -13.922 1.00 80.75 193 TRP A CA 1
ATOM 1541 C C . TRP A 1 193 ? 10.809 -19.155 -12.414 1.00 80.75 193 TRP A C 1
ATOM 1543 O O . TRP A 1 193 ? 11.657 -19.954 -12.033 1.00 80.75 193 TRP A O 1
ATOM 1553 N N . PHE A 1 194 ? 10.055 -18.479 -11.542 1.00 76.62 194 PHE A N 1
ATOM 1554 C CA . PHE A 1 194 ? 10.178 -18.650 -10.085 1.00 76.62 194 PHE A CA 1
ATOM 1555 C C . PHE A 1 194 ? 9.299 -19.761 -9.485 1.00 76.62 194 PHE A C 1
ATOM 1557 O O . PHE A 1 194 ? 9.293 -19.909 -8.261 1.00 76.62 194 PHE A O 1
ATOM 1564 N N . LYS A 1 195 ? 8.541 -20.500 -10.301 1.00 72.44 195 LYS A N 1
ATOM 1565 C CA . LYS A 1 195 ? 7.862 -21.728 -9.858 1.00 72.44 195 LYS A CA 1
ATOM 1566 C C . LYS A 1 195 ? 8.856 -22.874 -9.730 1.00 72.44 195 LYS A C 1
ATOM 1568 O O . LYS A 1 195 ? 8.653 -23.676 -8.795 1.00 72.44 195 LYS A O 1
#

pLDDT: mean 75.95, std 19.94, range [34.56, 98.44]

Radius of gyration: 23.03 Å; chains: 1; bounding box: 51×50×62 Å

Foldseek 3Di:
DPVPPLVPDDPDPVNLVVVVVVCVVPVCLVVLQVVVLVPFPDCSCVDPSNVVSVVVVLVVCVVVVVVVVSVVSLVSNCVRHPVDDRDDDPDFDAAPPPRHTQPDLPPDPPPDDDDDDPDPPPPFDFCQARSPPRHGADAQPPPRHHLGDPQPDDVPPDPDDDDDPPDGDDQQSHWDADPVPRHIHRPVVVVVVVD